Protein AF-A0AAV2ZX62-F1 (afdb_monomer)

InterPro domains:
  IPR019377 NADH-ubiquinone oxidoreductase, subunit 10 [PF10249] (42-168)
  IPR039993 NADH dehydrogenase [ubiquinone] 1 beta subcomplex subunit 10 [PTHR13094] (7-174)

Sequence (175 aa):
MPGEVDRDVYPEPPRQTPVHQYLSSLPDPLIVINGVFNFVIDKPVTIFHDWMIRQREKNKIYYYHRIFQRVPDLSQCLEDDILCRFEAEMQWRRDVQVDREIVKIMRERYMACITREGANAQQNCLGIKEEYAQACRGYKSRYDDLGANGNARRCLMKQKARMIEERKAAAAAEA

Mean predicted aligned error: 5.89 Å

Solvent-accessible surface area (backbone atoms only — not comparable to full-atom values): 10637 Å² total; per-residue (Å²): 123,87,66,84,73,59,49,90,82,54,75,71,80,83,88,82,75,81,81,89,75,81,90,57,95,68,82,61,65,66,62,55,51,52,50,49,46,44,65,71,48,51,47,58,50,50,55,52,50,52,52,52,48,58,58,45,63,75,64,74,79,88,84,80,86,86,84,80,82,90,68,67,51,67,89,76,43,59,91,84,42,60,66,54,44,50,54,20,36,54,48,44,57,50,51,53,53,51,51,51,51,51,46,48,51,38,48,51,54,39,53,51,40,40,67,72,46,53,92,54,22,80,69,76,36,43,66,51,46,51,54,34,50,48,46,48,50,56,49,42,73,61,60,56,92,50,60,96,82,56,46,54,67,56,43,52,52,52,50,53,52,51,54,52,51,52,51,51,52,50,55,64,71,75,104

Organism: Pyxicephalus adspersus (NCBI:txid30357)

Structure (mmCIF, N/CA/C/O backbone):
data_AF-A0AAV2ZX62-F1
#
_entry.id   AF-A0AAV2ZX62-F1
#
loop_
_atom_site.group_PDB
_atom_site.id
_atom_site.type_symbol
_atom_site.label_atom_id
_atom_site.label_alt_id
_atom_site.label_comp_id
_atom_site.label_asym_id
_atom_site.label_entity_id
_atom_site.label_seq_id
_atom_site.pdbx_PDB_ins_code
_atom_site.Cartn_x
_atom_site.Cartn_y
_atom_site.Cartn_z
_atom_site.occupancy
_atom_site.B_iso_or_equiv
_atom_site.auth_seq_id
_atom_site.auth_comp_id
_atom_site.auth_asym_id
_atom_site.auth_atom_id
_atom_site.pdbx_PDB_model_num
ATOM 1 N N . MET A 1 1 ? 3.969 8.724 -20.609 1.00 43.41 1 MET A N 1
ATOM 2 C CA . MET A 1 1 ? 4.619 7.540 -20.004 1.00 43.41 1 MET A CA 1
ATOM 3 C C . MET A 1 1 ? 4.540 7.714 -18.516 1.00 43.41 1 MET A C 1
ATOM 5 O O . MET A 1 1 ? 4.452 8.879 -18.128 1.00 43.41 1 MET A O 1
ATOM 9 N N . PRO A 1 2 ? 4.446 6.652 -17.696 1.00 54.03 2 PRO A N 1
ATOM 10 C CA . PRO A 1 2 ? 4.562 6.898 -16.270 1.00 54.03 2 PRO A CA 1
ATOM 11 C C . PRO A 1 2 ? 5.870 7.672 -16.089 1.00 54.03 2 PRO A C 1
ATOM 13 O O . PRO A 1 2 ? 6.866 7.355 -16.745 1.00 54.03 2 PRO A O 1
ATOM 16 N N . GLY A 1 3 ? 5.815 8.765 -15.328 1.00 67.62 3 GLY A N 1
ATOM 17 C CA . GLY A 1 3 ? 7.037 9.424 -14.891 1.00 67.62 3 GLY A CA 1
ATOM 18 C C . GLY A 1 3 ? 7.930 8.404 -14.189 1.00 67.62 3 GLY A C 1
ATOM 19 O O . GLY A 1 3 ? 7.506 7.271 -13.932 1.00 67.62 3 GLY A O 1
ATOM 20 N N . GLU A 1 4 ? 9.164 8.793 -13.890 1.00 79.06 4 GLU A N 1
ATOM 21 C CA . GLU A 1 4 ? 10.000 7.963 -13.029 1.00 79.06 4 GLU A CA 1
ATOM 22 C C . GLU A 1 4 ? 9.187 7.540 -11.801 1.00 79.06 4 GLU A C 1
ATOM 24 O O . GLU A 1 4 ? 8.516 8.362 -11.171 1.00 79.06 4 GLU A O 1
ATOM 29 N N . VAL A 1 5 ? 9.156 6.230 -11.547 1.00 82.38 5 VAL A N 1
ATOM 30 C CA . VAL A 1 5 ? 8.480 5.687 -10.372 1.00 82.38 5 VAL A CA 1
ATOM 31 C C . VAL A 1 5 ? 9.107 6.353 -9.156 1.00 82.38 5 VAL A C 1
ATOM 33 O O . VAL A 1 5 ? 10.332 6.438 -9.067 1.00 82.38 5 VAL A O 1
ATOM 36 N N . ASP A 1 6 ? 8.266 6.840 -8.247 1.00 88.75 6 ASP A N 1
ATOM 37 C CA . ASP A 1 6 ? 8.722 7.525 -7.046 1.00 88.75 6 ASP A CA 1
ATOM 38 C C . ASP A 1 6 ? 9.630 6.593 -6.228 1.00 88.75 6 ASP A C 1
ATOM 40 O O . ASP A 1 6 ? 9.179 5.567 -5.705 1.00 88.75 6 ASP A O 1
ATOM 44 N N . ARG A 1 7 ? 10.925 6.926 -6.171 1.00 86.00 7 ARG A N 1
ATOM 45 C CA . ARG A 1 7 ? 11.963 6.093 -5.548 1.00 86.00 7 ARG A CA 1
ATOM 46 C C . ARG A 1 7 ? 11.861 6.081 -4.028 1.00 86.00 7 ARG A C 1
ATOM 48 O O . ARG A 1 7 ? 12.315 5.117 -3.416 1.00 86.00 7 ARG A O 1
ATOM 55 N N . ASP A 1 8 ? 11.223 7.086 -3.432 1.00 88.56 8 ASP A N 1
ATOM 56 C CA . ASP A 1 8 ? 10.963 7.111 -1.991 1.00 88.56 8 ASP A CA 1
ATOM 57 C C . ASP A 1 8 ? 9.881 6.079 -1.632 1.00 88.56 8 ASP A C 1
ATOM 59 O O . ASP A 1 8 ? 9.924 5.415 -0.589 1.00 88.56 8 ASP A O 1
ATOM 63 N N . VAL A 1 9 ? 8.917 5.878 -2.540 1.00 91.12 9 VAL A N 1
ATOM 64 C CA . VAL A 1 9 ? 7.862 4.870 -2.386 1.00 91.12 9 VAL A CA 1
ATOM 65 C C . VAL A 1 9 ? 8.314 3.486 -2.863 1.00 91.12 9 VAL A C 1
ATOM 67 O O . VAL A 1 9 ? 7.917 2.482 -2.270 1.00 91.12 9 VAL A O 1
ATOM 70 N N . TYR A 1 10 ? 9.155 3.395 -3.886 1.00 91.75 10 TYR A N 1
ATOM 71 C CA . TYR A 1 10 ? 9.684 2.133 -4.403 1.00 91.75 10 TYR A CA 1
ATOM 72 C C . TYR A 1 10 ? 11.213 2.176 -4.440 1.00 91.75 10 TYR A C 1
ATOM 74 O O . TYR A 1 10 ? 11.801 2.431 -5.494 1.00 91.75 10 TYR A O 1
ATOM 82 N N . PRO A 1 11 ? 11.876 1.913 -3.301 1.00 88.62 11 PRO A N 1
ATOM 83 C CA . PRO A 1 11 ? 13.324 1.992 -3.234 1.00 88.62 11 PRO A CA 1
ATOM 84 C C . PRO A 1 11 ? 13.981 0.884 -4.062 1.00 88.62 11 PRO A C 1
ATOM 86 O O . PRO A 1 11 ? 13.629 -0.302 -3.988 1.00 88.62 11 PRO A O 1
ATOM 89 N N . GLU A 1 12 ? 14.988 1.271 -4.841 1.00 87.19 12 GLU A N 1
ATOM 90 C CA . GLU A 1 12 ? 15.880 0.347 -5.535 1.00 87.19 12 GLU A CA 1
ATOM 91 C C . GLU A 1 12 ? 17.331 0.645 -5.158 1.00 87.19 12 GLU A C 1
ATOM 93 O O . GLU A 1 12 ? 17.766 1.790 -5.312 1.00 87.19 12 GLU A O 1
ATOM 98 N N . PRO A 1 13 ? 18.102 -0.350 -4.674 1.00 87.06 13 PRO A N 1
ATOM 99 C CA . PRO A 1 13 ? 19.531 -0.157 -4.503 1.00 87.06 13 PRO A CA 1
ATOM 100 C C . PRO A 1 13 ? 20.188 0.055 -5.877 1.00 87.06 13 PRO A C 1
ATOM 102 O O . PRO A 1 13 ? 19.693 -0.453 -6.893 1.00 87.06 13 PRO A O 1
ATOM 105 N N . PRO A 1 14 ? 21.311 0.788 -5.941 1.00 88.88 14 PRO A N 1
ATOM 106 C CA . PRO A 1 14 ? 22.032 0.975 -7.190 1.00 88.88 14 PRO A CA 1
ATOM 107 C C . PRO A 1 14 ? 22.478 -0.381 -7.747 1.00 88.88 14 PRO A C 1
ATOM 109 O O . PRO A 1 14 ? 23.019 -1.221 -7.027 1.00 88.88 14 PRO A O 1
ATOM 112 N N . ARG A 1 15 ? 22.263 -0.597 -9.047 1.00 87.50 15 ARG A N 1
ATOM 113 C CA . ARG A 1 15 ? 22.662 -1.841 -9.713 1.00 87.50 15 ARG A CA 1
ATOM 114 C C . ARG A 1 15 ? 24.184 -1.914 -9.796 1.00 87.50 15 ARG A C 1
ATOM 116 O O . ARG A 1 15 ? 24.802 -1.118 -10.497 1.00 87.50 15 ARG A O 1
ATOM 123 N N . GLN A 1 16 ? 24.772 -2.896 -9.121 1.00 87.00 16 GLN A N 1
ATOM 124 C CA . GLN A 1 16 ? 26.186 -3.238 -9.248 1.00 87.00 16 GLN A CA 1
ATOM 125 C C . GLN A 1 16 ? 26.288 -4.520 -10.066 1.00 87.00 16 GLN A C 1
ATOM 127 O O . GLN A 1 16 ? 25.895 -5.591 -9.612 1.00 87.00 16 GLN A O 1
ATOM 132 N N . THR A 1 17 ? 26.766 -4.401 -11.301 1.00 89.06 17 THR A N 1
ATOM 133 C CA . THR A 1 17 ? 27.050 -5.564 -12.149 1.00 89.06 17 THR A CA 1
ATOM 134 C C . THR A 1 17 ? 28.561 -5.724 -12.249 1.00 89.06 17 THR A C 1
ATOM 136 O O . THR A 1 17 ? 29.256 -4.719 -12.429 1.00 89.06 17 THR A O 1
ATOM 139 N N . PRO A 1 18 ? 29.101 -6.942 -12.071 1.00 89.50 18 PRO A N 1
ATOM 140 C CA . PRO A 1 18 ? 30.528 -7.158 -12.224 1.00 89.50 18 PRO A CA 1
ATOM 141 C C . PRO A 1 18 ? 30.930 -6.898 -13.675 1.00 89.50 18 PRO A C 1
ATOM 143 O O . PRO A 1 18 ? 30.162 -7.145 -14.608 1.00 89.50 18 PRO A O 1
ATOM 146 N N . VAL A 1 19 ? 32.156 -6.416 -13.865 1.00 89.25 19 VAL A N 1
ATOM 147 C CA . VAL A 1 19 ? 32.722 -6.284 -15.207 1.00 89.25 19 VAL A CA 1
ATOM 148 C C . VAL A 1 19 ? 32.843 -7.675 -15.819 1.00 89.25 19 VAL A C 1
ATOM 150 O O . VAL A 1 19 ? 33.329 -8.605 -15.176 1.00 89.25 19 VAL A O 1
ATOM 153 N N . HIS A 1 20 ? 32.406 -7.809 -17.066 1.00 85.00 20 HIS A N 1
ATOM 154 C CA . HIS A 1 20 ? 32.526 -9.051 -17.811 1.00 85.00 20 HIS A CA 1
ATOM 155 C C . HIS A 1 20 ? 34.007 -9.404 -18.031 1.00 85.00 20 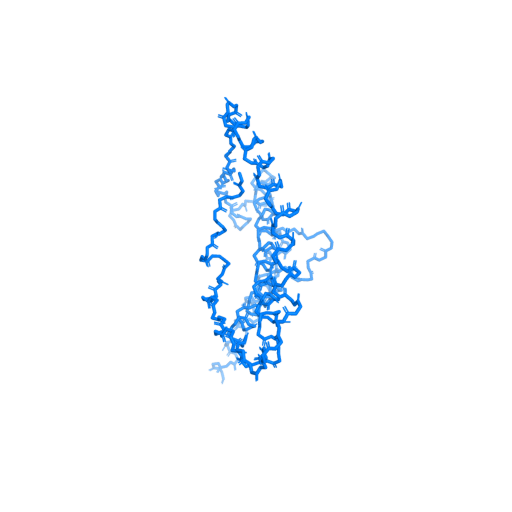HIS A C 1
ATOM 157 O O . HIS A 1 20 ? 34.740 -8.636 -18.656 1.00 85.00 20 HIS A O 1
ATOM 163 N N . GLN A 1 21 ? 34.451 -10.558 -17.528 1.00 86.69 21 GLN A N 1
ATOM 164 C CA . GLN A 1 21 ? 35.829 -11.035 -17.666 1.00 86.69 21 GLN A CA 1
ATOM 165 C C . GLN A 1 21 ? 35.904 -12.137 -18.728 1.00 86.69 21 GLN A C 1
ATOM 167 O O . GLN A 1 21 ? 35.248 -13.167 -18.602 1.00 86.69 21 GLN A O 1
ATOM 172 N N . TYR A 1 22 ? 36.728 -11.942 -19.760 1.00 84.50 22 TYR A N 1
ATOM 173 C CA . TYR A 1 22 ? 36.972 -12.956 -20.788 1.00 84.50 22 TYR A CA 1
ATOM 174 C C . TYR A 1 22 ? 38.006 -13.966 -20.280 1.00 84.50 22 TYR A C 1
ATOM 176 O O . TYR A 1 22 ? 39.209 -13.721 -20.342 1.00 84.50 22 TYR A O 1
ATOM 184 N N . LEU A 1 23 ? 37.536 -15.090 -19.737 1.00 85.81 23 LEU A N 1
ATOM 185 C CA . LEU A 1 23 ? 38.407 -16.180 -19.271 1.00 85.81 23 LEU A CA 1
ATOM 186 C C . LEU A 1 23 ? 38.893 -17.078 -20.418 1.00 85.81 23 LEU A C 1
ATOM 188 O O . LEU A 1 23 ? 39.892 -17.778 -20.277 1.00 85.81 23 LEU A O 1
ATOM 192 N N . SER A 1 24 ? 38.186 -17.064 -21.549 1.00 86.50 24 SER A N 1
ATOM 193 C CA . SER A 1 24 ? 38.522 -17.831 -22.746 1.00 86.50 24 SER A CA 1
ATOM 194 C C . SER A 1 24 ? 38.677 -16.909 -23.957 1.00 86.50 24 SER A C 1
ATOM 196 O O . SER A 1 24 ? 38.170 -15.789 -23.961 1.00 86.50 24 SER A O 1
ATOM 198 N N . SER A 1 25 ? 39.380 -17.379 -24.989 1.00 85.12 25 SER A N 1
ATOM 199 C CA . SER A 1 25 ? 39.537 -16.662 -26.262 1.00 85.12 25 SER A CA 1
ATOM 200 C C . SER A 1 25 ? 38.323 -16.785 -27.190 1.00 85.12 25 SER A C 1
ATOM 202 O O . SER A 1 25 ? 38.293 -16.141 -28.239 1.00 85.12 25 SER A O 1
ATOM 204 N N . LEU A 1 26 ? 37.336 -17.614 -26.834 1.00 85.81 26 LEU A N 1
ATOM 205 C CA . LEU A 1 26 ? 36.104 -17.770 -27.598 1.00 85.81 26 LEU A CA 1
ATOM 206 C C . LEU A 1 26 ? 35.096 -16.680 -27.199 1.00 85.81 26 LEU A C 1
ATOM 208 O O . LEU A 1 26 ? 34.988 -16.355 -26.017 1.00 85.81 26 LEU A O 1
ATOM 212 N N . PRO A 1 27 ? 34.346 -16.114 -28.160 1.00 84.06 27 PRO A N 1
ATOM 213 C CA . PRO A 1 27 ? 33.333 -15.113 -27.859 1.00 84.06 27 PRO A CA 1
ATOM 214 C C . PRO A 1 27 ? 32.125 -15.747 -27.157 1.00 84.06 27 PRO A C 1
ATOM 216 O O . PRO A 1 27 ? 31.589 -16.757 -27.618 1.00 84.06 27 PRO A O 1
ATOM 219 N N . ASP A 1 28 ? 31.652 -15.116 -26.081 1.00 87.00 28 ASP A N 1
ATOM 220 C CA . ASP A 1 28 ? 30.483 -15.601 -25.350 1.00 87.00 28 ASP A CA 1
ATOM 221 C C . ASP A 1 28 ? 29.193 -15.431 -26.170 1.00 87.00 28 ASP A C 1
ATOM 223 O O . ASP A 1 28 ? 28.865 -14.318 -26.606 1.00 87.00 28 ASP A O 1
ATOM 227 N N . PRO A 1 29 ? 28.396 -16.502 -26.351 1.00 89.56 29 PRO A N 1
ATOM 228 C CA . PRO A 1 29 ? 27.204 -16.458 -27.195 1.00 89.56 29 PRO A CA 1
ATOM 229 C C . PRO A 1 29 ? 26.139 -15.495 -26.657 1.00 89.56 29 PRO A C 1
ATOM 231 O O . PRO A 1 29 ? 25.394 -14.908 -27.437 1.00 89.56 29 PRO A O 1
ATOM 234 N N . LEU A 1 30 ? 26.087 -15.271 -25.339 1.00 89.88 30 LEU A N 1
ATOM 235 C CA . LEU A 1 30 ? 25.137 -14.346 -24.713 1.00 89.88 30 LEU A CA 1
ATOM 236 C C . LEU A 1 30 ? 25.339 -12.897 -25.174 1.00 89.88 30 LEU A C 1
ATOM 238 O O . LEU A 1 30 ? 24.361 -12.183 -25.380 1.00 89.88 30 LEU A O 1
ATOM 242 N N . ILE A 1 31 ? 26.586 -12.463 -25.382 1.00 88.38 31 ILE A N 1
ATOM 243 C CA . ILE A 1 31 ? 26.882 -11.103 -25.856 1.00 88.38 31 ILE A CA 1
ATOM 244 C C . ILE A 1 31 ? 26.375 -10.932 -27.289 1.00 88.38 31 ILE A C 1
ATOM 246 O O . ILE A 1 31 ? 25.743 -9.924 -27.609 1.00 88.38 31 ILE A O 1
ATOM 250 N N . VAL A 1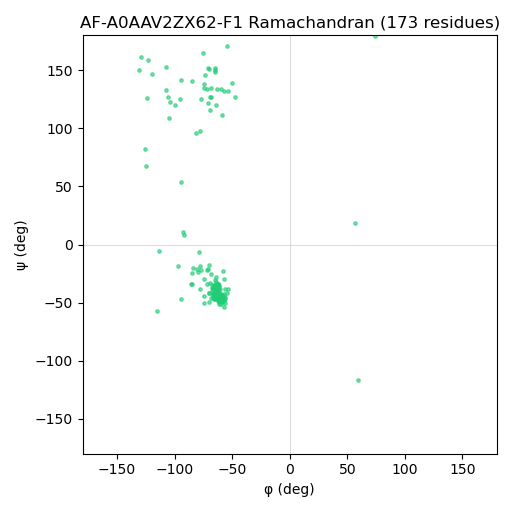 32 ? 26.599 -11.939 -28.137 1.00 90.81 32 VAL A N 1
ATOM 251 C CA . VAL A 1 32 ? 26.130 -11.939 -29.528 1.00 90.81 32 VAL A CA 1
ATOM 252 C C . VAL A 1 32 ? 24.602 -11.928 -29.582 1.00 90.81 32 VAL A C 1
ATOM 254 O O . VAL A 1 32 ? 24.027 -11.103 -30.289 1.00 90.81 32 VAL A O 1
ATOM 257 N N . ILE A 1 33 ? 23.937 -12.781 -28.795 1.00 94.62 33 ILE A N 1
ATOM 258 C CA . ILE A 1 33 ? 22.470 -12.841 -28.710 1.00 94.62 33 ILE A CA 1
ATOM 259 C C . ILE A 1 33 ? 21.897 -11.502 -28.235 1.00 94.62 33 ILE A C 1
ATOM 261 O O . ILE A 1 33 ? 20.967 -10.990 -28.855 1.00 94.62 33 ILE A O 1
ATOM 265 N N . ASN A 1 34 ? 22.475 -10.898 -27.192 1.00 93.19 34 ASN A N 1
ATOM 266 C CA . ASN A 1 34 ? 22.057 -9.581 -26.707 1.00 93.19 34 ASN A CA 1
ATOM 267 C C . ASN A 1 34 ? 22.253 -8.498 -27.774 1.00 93.19 34 ASN A C 1
ATOM 269 O O . ASN A 1 34 ? 21.3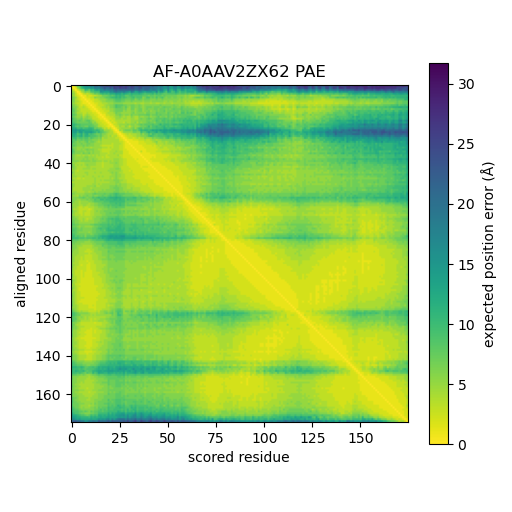83 -7.651 -27.962 1.00 93.19 34 ASN A O 1
ATOM 273 N N . GLY A 1 35 ? 23.360 -8.545 -28.520 1.00 93.06 35 GLY A N 1
ATOM 274 C CA . GLY A 1 35 ? 23.586 -7.669 -29.666 1.00 93.06 35 GLY A CA 1
ATOM 275 C C . GLY A 1 35 ? 22.472 -7.801 -30.704 1.00 93.06 35 GLY A C 1
ATOM 276 O O . GLY A 1 35 ? 21.827 -6.811 -31.043 1.00 93.06 35 GLY A O 1
ATOM 277 N N . VAL A 1 36 ? 22.192 -9.024 -31.162 1.00 95.81 36 VAL A N 1
ATOM 278 C CA . VAL A 1 36 ? 21.126 -9.301 -32.139 1.00 95.81 36 VAL A CA 1
ATOM 279 C C . VAL A 1 36 ? 19.768 -8.831 -31.620 1.00 95.81 36 VAL A C 1
ATOM 281 O O . VAL A 1 36 ? 19.057 -8.139 -32.344 1.00 95.81 36 VAL A O 1
ATOM 284 N N . PHE A 1 37 ? 19.430 -9.129 -30.364 1.00 96.38 37 PHE A N 1
ATOM 285 C CA . PHE A 1 37 ? 18.194 -8.669 -29.731 1.00 96.38 37 PHE A CA 1
ATOM 286 C C . PHE A 1 37 ? 18.066 -7.140 -29.772 1.00 96.38 37 PHE A C 1
ATOM 288 O O . PHE A 1 37 ? 17.038 -6.613 -30.202 1.00 96.38 37 PHE A O 1
ATOM 295 N N . ASN A 1 38 ? 19.133 -6.423 -29.411 1.00 96.19 38 ASN A N 1
ATOM 296 C CA . ASN A 1 38 ? 19.137 -4.964 -29.404 1.00 96.19 38 ASN A CA 1
ATOM 297 C C . ASN A 1 38 ? 18.895 -4.381 -30.805 1.00 96.19 38 ASN A C 1
ATOM 299 O O . ASN A 1 38 ? 18.125 -3.436 -30.965 1.00 96.19 38 ASN A O 1
ATOM 303 N N . PHE A 1 39 ? 19.528 -4.933 -31.844 1.00 96.25 39 PHE A N 1
ATOM 304 C CA . PHE A 1 39 ? 19.379 -4.410 -33.207 1.00 96.25 39 PHE A CA 1
ATOM 305 C C . PHE A 1 39 ? 18.071 -4.827 -33.885 1.00 96.25 39 PHE A C 1
ATOM 307 O O . PHE A 1 39 ? 17.486 -4.019 -34.604 1.00 96.25 39 PHE A O 1
ATOM 314 N N . VAL A 1 40 ? 17.623 -6.066 -33.675 1.00 96.50 40 VAL A N 1
ATOM 315 C CA . VAL A 1 40 ? 16.466 -6.643 -34.377 1.00 96.50 40 VAL A CA 1
ATOM 316 C C . VAL A 1 40 ? 15.147 -6.299 -33.692 1.00 96.50 40 VAL A C 1
ATOM 318 O O . VAL A 1 40 ? 14.145 -6.134 -34.381 1.00 96.50 40 VAL A O 1
ATOM 321 N N . ILE A 1 41 ? 15.125 -6.188 -32.361 1.00 96.44 41 ILE A N 1
ATOM 322 C CA . ILE A 1 41 ? 13.885 -6.019 -31.589 1.00 96.44 41 ILE A CA 1
ATOM 323 C C . ILE A 1 41 ? 13.852 -4.657 -30.892 1.00 96.44 41 ILE A C 1
ATOM 325 O O . ILE A 1 41 ? 12.937 -3.875 -31.141 1.00 96.44 41 ILE A O 1
ATOM 329 N N . ASP A 1 42 ? 14.844 -4.335 -30.060 1.00 96.31 42 ASP A N 1
ATOM 330 C CA . ASP A 1 42 ? 14.779 -3.140 -29.201 1.00 96.31 42 ASP A CA 1
ATOM 331 C C . ASP A 1 42 ? 14.798 -1.823 -30.004 1.00 96.31 42 ASP A C 1
ATOM 333 O O . ASP A 1 42 ? 13.955 -0.940 -29.825 1.00 96.31 42 ASP A O 1
ATOM 337 N N . LYS A 1 43 ? 15.694 -1.701 -30.991 1.00 96.56 43 LYS A N 1
ATOM 338 C CA . LYS A 1 43 ? 15.772 -0.515 -31.865 1.00 96.56 43 LYS A CA 1
ATOM 339 C C . LYS A 1 43 ? 14.496 -0.209 -32.664 1.00 96.56 43 LYS A C 1
ATOM 341 O O . LYS A 1 43 ? 14.047 0.936 -32.638 1.00 96.56 43 LYS A O 1
ATOM 346 N N . PRO A 1 44 ? 13.883 -1.152 -33.399 1.00 97.69 44 PRO A N 1
ATOM 347 C CA . PRO A 1 44 ? 12.641 -0.840 -34.103 1.00 97.69 44 PRO A CA 1
ATOM 348 C C . PRO A 1 44 ? 11.485 -0.532 -33.140 1.00 97.69 44 PRO A C 1
ATOM 350 O O . PRO A 1 44 ? 10.678 0.353 -33.432 1.00 97.69 44 PRO A O 1
ATOM 353 N N . VAL A 1 45 ? 11.424 -1.193 -31.977 1.00 96.94 45 VAL A N 1
ATOM 354 C CA . VAL A 1 45 ? 10.409 -0.910 -30.948 1.00 96.94 45 VAL A CA 1
ATOM 355 C C . VAL A 1 45 ? 10.571 0.499 -30.381 1.00 96.94 45 VAL A C 1
ATOM 357 O O . VAL A 1 45 ? 9.581 1.222 -30.274 1.00 96.94 45 VAL A O 1
ATOM 360 N N . THR A 1 46 ? 11.798 0.926 -30.080 1.00 95.88 46 THR A N 1
ATOM 361 C CA . THR A 1 46 ? 12.083 2.284 -29.589 1.00 95.88 46 THR A CA 1
ATOM 362 C C . THR A 1 46 ? 11.748 3.355 -30.630 1.00 95.88 46 THR A C 1
ATOM 364 O O . THR A 1 46 ? 11.093 4.338 -30.294 1.00 95.88 46 THR A O 1
ATOM 367 N N . ILE A 1 47 ? 12.052 3.138 -31.916 1.00 96.94 47 ILE A N 1
ATOM 368 C CA . ILE A 1 47 ? 11.648 4.058 -33.000 1.00 96.94 47 ILE A CA 1
ATOM 369 C C . ILE A 1 47 ? 10.120 4.201 -33.074 1.00 96.94 47 ILE A C 1
ATOM 371 O O . ILE A 1 47 ? 9.596 5.312 -33.203 1.00 96.94 47 ILE A O 1
ATOM 375 N N . PHE A 1 48 ? 9.389 3.086 -32.996 1.00 96.88 48 PHE A N 1
ATOM 376 C CA . PHE A 1 48 ? 7.927 3.105 -33.023 1.00 96.88 48 PHE A CA 1
ATOM 377 C C . PHE A 1 48 ? 7.337 3.780 -31.777 1.00 96.88 48 PHE A C 1
ATOM 379 O O . PHE A 1 48 ? 6.421 4.598 -31.878 1.00 96.88 48 PHE A O 1
ATOM 386 N N . HIS A 1 49 ? 7.894 3.482 -30.605 1.00 94.56 49 HIS A N 1
ATOM 387 C CA . HIS A 1 49 ? 7.559 4.121 -29.339 1.00 94.56 49 HIS A CA 1
ATOM 388 C C . HIS A 1 49 ? 7.746 5.643 -29.399 1.00 94.56 49 HIS A C 1
ATOM 390 O O . HIS A 1 49 ? 6.828 6.384 -29.041 1.00 94.56 49 HIS A O 1
ATOM 396 N N . ASP A 1 50 ? 8.868 6.116 -29.940 1.00 95.38 50 ASP A N 1
ATOM 397 C CA . ASP A 1 50 ? 9.149 7.541 -30.122 1.00 95.38 50 ASP A CA 1
ATOM 398 C C . ASP A 1 50 ? 8.177 8.196 -31.100 1.00 95.38 50 ASP A C 1
ATOM 400 O O . ASP A 1 50 ? 7.689 9.302 -30.856 1.00 95.38 50 ASP A O 1
ATOM 404 N N . TRP A 1 51 ? 7.837 7.512 -32.193 1.00 96.19 51 TRP A N 1
ATOM 405 C CA . TRP A 1 51 ? 6.808 7.987 -33.111 1.00 96.19 51 TRP A CA 1
ATOM 406 C C . TRP A 1 51 ? 5.445 8.124 -32.413 1.00 96.19 51 TRP A C 1
ATOM 408 O O . TRP A 1 51 ? 4.783 9.154 -32.574 1.00 96.19 51 TRP A O 1
ATOM 418 N N . MET A 1 52 ? 5.046 7.151 -31.586 1.00 95.19 52 MET A N 1
ATOM 419 C CA . MET A 1 52 ? 3.803 7.216 -30.807 1.00 95.19 52 MET A CA 1
ATOM 420 C C . MET A 1 52 ? 3.816 8.355 -29.783 1.00 95.19 52 MET A C 1
ATOM 422 O O . MET A 1 52 ? 2.817 9.071 -29.667 1.00 95.19 52 MET A O 1
ATOM 426 N N . ILE A 1 53 ? 4.928 8.562 -29.063 1.00 92.81 53 ILE A N 1
ATOM 427 C CA . ILE A 1 53 ? 5.082 9.708 -28.152 1.00 92.81 53 ILE A CA 1
ATOM 428 C C . ILE A 1 53 ? 4.868 11.002 -28.921 1.00 92.81 53 ILE A C 1
ATOM 430 O O . ILE A 1 53 ? 4.034 11.799 -28.507 1.00 92.81 53 ILE A O 1
ATOM 434 N N . ARG A 1 54 ? 5.543 11.189 -30.064 1.00 94.31 54 ARG A N 1
ATOM 435 C CA . ARG A 1 54 ? 5.408 12.408 -30.878 1.00 94.31 54 ARG A CA 1
ATOM 436 C C . ARG A 1 54 ? 3.959 12.672 -31.281 1.00 94.31 54 ARG A C 1
ATOM 438 O O . ARG A 1 54 ? 3.539 13.824 -31.285 1.00 94.31 54 ARG A O 1
ATOM 445 N N . GLN A 1 55 ? 3.175 11.640 -31.610 1.00 94.75 55 GLN A N 1
ATOM 446 C CA . GLN A 1 55 ? 1.746 11.831 -31.895 1.00 94.75 55 GLN A CA 1
ATOM 447 C C . GLN A 1 55 ? 0.948 12.187 -30.635 1.00 94.75 55 GLN A C 1
ATOM 449 O O . GLN A 1 55 ? 0.104 13.079 -30.679 1.00 94.75 55 GLN A O 1
ATOM 454 N N . ARG A 1 56 ? 1.227 11.539 -29.498 1.00 91.81 56 ARG A N 1
ATOM 455 C CA . ARG A 1 56 ? 0.568 11.838 -28.216 1.00 91.81 56 ARG A CA 1
ATOM 456 C C . ARG A 1 56 ? 0.897 13.242 -27.708 1.00 91.81 56 ARG A C 1
ATOM 458 O O . ARG A 1 56 ? 0.042 13.893 -27.121 1.00 91.81 56 ARG A O 1
ATOM 465 N N . GLU A 1 57 ? 2.113 13.723 -27.937 1.00 92.75 57 GLU A N 1
ATOM 466 C CA . GLU A 1 57 ? 2.547 15.058 -27.529 1.00 92.75 57 GLU A CA 1
ATOM 467 C C . GLU A 1 57 ? 1.864 16.184 -28.299 1.00 92.75 57 GLU A C 1
ATOM 469 O O . GLU A 1 57 ? 1.720 17.272 -27.745 1.00 92.75 57 GLU A O 1
ATOM 474 N N . LYS A 1 58 ? 1.392 15.926 -29.526 1.00 94.19 58 LYS A N 1
ATOM 475 C CA . LYS A 1 58 ? 0.556 16.884 -30.265 1.00 94.19 58 LYS A CA 1
ATOM 476 C C . LYS A 1 58 ? -0.775 17.139 -29.553 1.00 94.19 58 LYS A C 1
ATOM 478 O O . LYS A 1 58 ? -1.260 18.262 -29.574 1.00 94.19 58 LYS A O 1
ATOM 483 N N . ASN A 1 59 ? -1.320 16.118 -28.883 1.00 91.25 59 ASN A N 1
ATOM 484 C CA . ASN A 1 59 ? -2.618 16.155 -28.206 1.00 91.25 59 ASN A CA 1
ATOM 485 C C . ASN A 1 59 ? -2.474 15.749 -26.726 1.00 91.25 59 ASN A C 1
ATOM 487 O O . ASN A 1 59 ? -2.941 14.686 -26.307 1.00 91.25 59 ASN A O 1
ATOM 491 N N . LYS A 1 60 ? -1.802 16.581 -25.918 1.00 90.88 60 LYS A N 1
ATOM 492 C CA . LYS A 1 60 ? -1.622 16.317 -24.478 1.00 90.88 60 LYS A CA 1
ATOM 493 C C . LYS A 1 60 ? -2.942 16.499 -23.720 1.00 90.88 60 LYS A C 1
ATOM 495 O O . LYS A 1 60 ? -3.516 17.582 -23.716 1.00 90.88 60 LYS A O 1
ATOM 500 N N . ILE A 1 61 ? -3.384 15.439 -23.042 1.00 90.81 61 ILE A N 1
ATOM 501 C CA . ILE A 1 61 ? -4.547 15.443 -22.144 1.00 90.81 61 ILE A CA 1
ATOM 502 C C . ILE A 1 61 ? -4.038 15.403 -20.705 1.00 90.81 61 ILE A C 1
ATOM 504 O O . ILE A 1 61 ? -3.258 14.515 -20.348 1.00 90.81 61 ILE A O 1
ATOM 508 N N . TYR A 1 62 ? -4.492 16.349 -19.887 1.00 92.38 62 TYR A N 1
ATOM 509 C CA . TYR A 1 62 ? -4.173 16.410 -18.464 1.00 92.38 62 TYR A CA 1
ATOM 510 C C . TYR A 1 62 ? -5.261 15.722 -17.640 1.00 92.38 62 TYR A C 1
ATOM 512 O O . TYR A 1 62 ? -6.449 15.838 -17.937 1.00 92.38 62 TYR A O 1
ATOM 520 N N . TYR A 1 63 ? -4.847 15.014 -16.595 1.00 93.06 63 TYR A N 1
ATOM 521 C CA . TYR A 1 63 ? -5.730 14.431 -15.592 1.00 93.06 63 TYR A CA 1
ATOM 522 C C . TYR A 1 63 ? -5.214 14.801 -14.203 1.00 93.06 63 TYR A C 1
ATOM 524 O O . TYR A 1 63 ? -4.011 14.977 -14.008 1.00 93.06 63 TYR A O 1
ATOM 532 N N . TYR A 1 64 ? -6.126 14.915 -13.241 1.00 95.62 64 TYR A N 1
ATOM 533 C CA . TYR A 1 64 ? -5.805 15.314 -11.874 1.00 95.62 64 TYR A CA 1
ATOM 534 C C . TYR A 1 64 ? -6.184 14.216 -10.893 1.00 95.62 64 TYR A C 1
ATOM 536 O O . TYR A 1 64 ? -7.177 13.508 -11.075 1.00 95.62 64 TYR A O 1
ATOM 544 N N . HIS A 1 65 ? -5.396 14.095 -9.829 1.00 96.06 65 HIS A N 1
ATOM 545 C CA . HIS A 1 65 ? -5.757 13.249 -8.707 1.00 96.06 65 HIS A CA 1
ATOM 546 C C . HIS A 1 65 ? -6.858 13.926 -7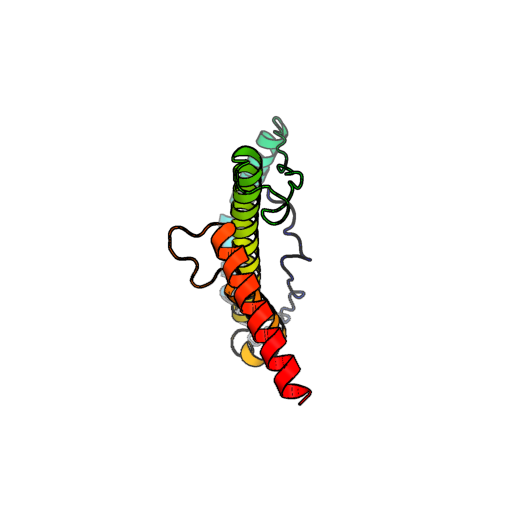.884 1.00 96.06 65 HIS A C 1
ATOM 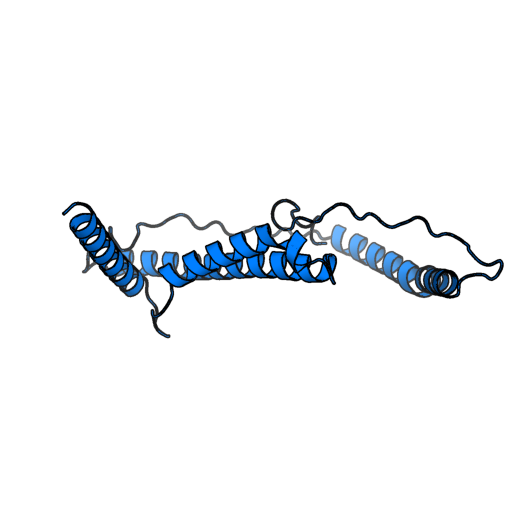548 O O . HIS A 1 65 ? -6.790 15.123 -7.600 1.00 96.06 65 HIS A O 1
ATOM 554 N N . ARG A 1 66 ? -7.888 13.168 -7.502 1.00 96.62 66 ARG A N 1
ATOM 555 C CA . ARG A 1 66 ? -8.997 13.700 -6.709 1.00 96.62 66 ARG A CA 1
ATOM 556 C C . ARG A 1 66 ? -8.576 13.838 -5.249 1.00 96.62 66 ARG A C 1
ATOM 558 O O . ARG A 1 66 ? -8.201 12.854 -4.625 1.00 96.62 66 ARG A O 1
ATOM 565 N N . ILE A 1 67 ? -8.721 15.038 -4.697 1.00 97.25 67 ILE A N 1
ATOM 566 C CA . ILE A 1 67 ? -8.457 15.319 -3.283 1.00 97.25 67 ILE A CA 1
ATOM 567 C C . ILE A 1 67 ? -9.792 15.334 -2.539 1.00 97.25 67 ILE A C 1
ATOM 569 O O . ILE A 1 67 ? -10.687 16.115 -2.865 1.00 97.25 67 ILE A O 1
ATOM 573 N N . PHE A 1 68 ? -9.938 14.451 -1.553 1.00 96.94 68 PHE A N 1
ATOM 574 C CA . PHE A 1 68 ? -11.098 14.427 -0.667 1.00 96.94 68 PHE A CA 1
ATOM 575 C C . PHE A 1 68 ? -10.779 15.201 0.608 1.00 96.94 68 PHE A C 1
ATOM 577 O O . PHE A 1 68 ? -9.801 14.896 1.288 1.00 96.94 68 PHE A O 1
ATOM 584 N N . GLN A 1 69 ? -11.614 16.186 0.935 1.00 96.00 69 GLN A N 1
ATOM 585 C CA . GLN A 1 69 ? -11.535 16.871 2.222 1.00 96.00 69 GLN A CA 1
ATOM 586 C C . GLN A 1 69 ? -11.990 15.931 3.343 1.00 96.00 69 GLN A C 1
ATOM 588 O O . GLN A 1 69 ? -12.804 15.029 3.114 1.00 96.00 69 GLN A O 1
ATOM 593 N N . ARG A 1 70 ? -11.443 16.131 4.544 1.00 96.06 70 ARG A N 1
ATOM 594 C CA . ARG A 1 70 ? -11.844 15.367 5.727 1.00 96.06 70 ARG A CA 1
ATOM 595 C C . ARG A 1 70 ? -13.213 15.839 6.216 1.00 96.06 70 ARG A C 1
ATOM 597 O O . ARG A 1 70 ? -13.497 17.031 6.247 1.00 96.06 70 ARG A O 1
ATOM 604 N N . VAL A 1 71 ? -14.030 14.869 6.585 1.00 95.75 71 VAL A N 1
ATOM 605 C CA . VAL A 1 71 ? -15.357 14.974 7.192 1.00 95.75 71 VAL A CA 1
ATOM 606 C C . VAL A 1 71 ? -15.220 14.567 8.668 1.00 95.75 71 VAL A C 1
ATOM 608 O O . VAL A 1 71 ? -14.302 13.799 8.986 1.00 95.75 71 VAL A O 1
ATOM 611 N N . PRO A 1 72 ? -16.081 15.064 9.578 1.00 95.81 72 PRO A N 1
ATOM 612 C CA . PRO A 1 72 ? -16.159 14.553 10.945 1.00 95.81 72 PRO A CA 1
ATOM 613 C C . PRO A 1 72 ? -16.287 13.025 10.993 1.00 95.81 72 PRO A C 1
ATOM 615 O O . PRO A 1 72 ? -17.014 12.405 10.215 1.00 95.81 72 PRO A O 1
ATOM 618 N N . ASP A 1 73 ? -15.574 12.416 11.937 1.00 93.38 73 ASP A N 1
ATOM 619 C CA . ASP A 1 73 ? -15.628 10.976 12.159 1.00 93.38 73 ASP A CA 1
ATOM 620 C C . ASP A 1 73 ? -16.927 10.567 12.865 1.00 93.38 73 ASP A C 1
ATOM 622 O O . ASP A 1 73 ? -17.606 11.361 13.520 1.00 93.38 73 ASP A O 1
ATOM 626 N N . LEU A 1 74 ? -17.229 9.266 12.828 1.00 94.44 74 LEU A N 1
ATOM 627 C CA . LEU A 1 74 ? -18.444 8.706 13.425 1.00 94.44 74 LEU A CA 1
ATOM 628 C C . LEU A 1 74 ? -18.579 8.978 14.938 1.00 94.44 74 LEU A C 1
ATOM 630 O O . LEU A 1 74 ? -19.681 8.928 15.469 1.00 94.44 74 LEU A O 1
ATOM 634 N N . SER A 1 75 ? -17.478 9.24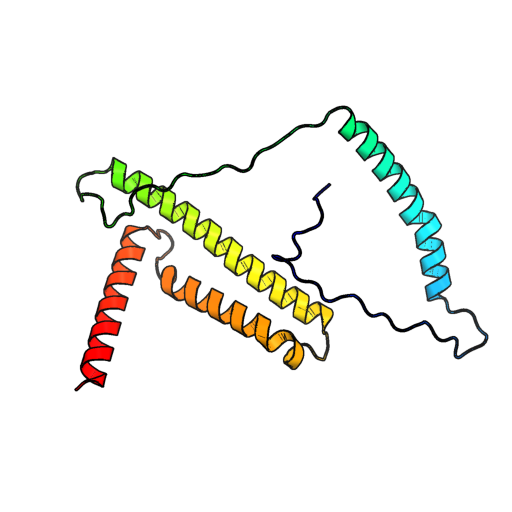3 15.644 1.00 93.06 75 SER A N 1
ATOM 635 C CA . SER A 1 75 ? -17.483 9.564 17.078 1.00 93.06 75 SER A CA 1
ATOM 636 C C . SER A 1 75 ? -18.063 10.942 17.406 1.00 93.06 75 SER A C 1
ATOM 638 O O . SER A 1 75 ? -18.452 11.162 18.549 1.00 93.06 75 SER A O 1
ATOM 640 N N . GLN A 1 76 ? -18.096 11.856 16.434 1.00 94.06 76 GLN A N 1
ATOM 641 C CA . GLN A 1 76 ? -18.577 13.230 16.602 1.00 94.06 76 GLN A CA 1
ATOM 642 C C . GLN A 1 76 ? -20.032 13.396 16.148 1.00 94.06 76 GLN A C 1
ATOM 644 O O . GLN A 1 76 ? -20.687 14.364 16.526 1.00 94.06 76 GLN A O 1
ATOM 649 N N . CYS A 1 77 ? -20.542 12.459 15.347 1.00 95.00 77 CYS A N 1
ATOM 650 C CA . CYS A 1 77 ? -21.918 12.479 14.868 1.00 95.00 77 CYS A CA 1
ATOM 651 C C . CYS A 1 77 ? -22.919 12.110 15.973 1.00 95.00 77 CYS A C 1
ATOM 653 O O . CYS A 1 77 ? -22.670 11.226 16.795 1.00 95.00 77 CYS A O 1
ATOM 655 N N . LEU A 1 78 ? -24.100 12.731 15.922 1.00 95.00 78 LEU A N 1
ATOM 656 C CA . LEU A 1 78 ? -25.267 12.308 16.697 1.00 95.00 78 LEU A CA 1
ATOM 657 C C . LEU A 1 78 ? -25.818 10.984 16.142 1.00 95.00 78 LEU A C 1
ATOM 659 O O . LEU A 1 78 ? -25.688 10.691 14.952 1.00 95.00 78 LEU A O 1
ATOM 663 N N . GLU A 1 79 ? -26.456 10.176 16.990 1.00 91.19 79 GLU A N 1
ATOM 664 C CA . GLU A 1 79 ? -26.973 8.861 16.577 1.00 91.19 79 GLU A CA 1
ATOM 665 C C . GLU A 1 79 ? -28.102 8.981 15.536 1.00 91.19 79 GLU A C 1
ATOM 667 O O . GLU A 1 79 ? -28.133 8.230 14.551 1.00 91.19 79 GLU A O 1
ATOM 672 N N . ASP A 1 80 ? -28.967 9.981 15.707 1.00 94.62 80 ASP A N 1
ATOM 673 C CA . ASP A 1 80 ? -30.119 10.235 14.836 1.00 94.62 80 ASP A CA 1
ATOM 674 C C . ASP A 1 80 ? -29.743 10.923 13.515 1.00 94.62 80 ASP A C 1
ATOM 676 O O . ASP A 1 80 ? -30.493 10.844 12.541 1.00 94.62 80 ASP A O 1
ATOM 680 N N . ASP A 1 81 ? -28.566 11.549 13.431 1.00 96.81 81 ASP A N 1
ATOM 681 C CA . ASP A 1 81 ? -28.123 12.246 12.223 1.00 96.81 81 ASP A CA 1
ATOM 682 C C . ASP A 1 81 ? -27.607 11.254 11.169 1.00 96.81 81 ASP A C 1
ATOM 684 O O . ASP A 1 81 ? -26.466 10.782 11.188 1.00 96.81 81 ASP A O 1
ATOM 688 N N . ILE A 1 82 ? -28.482 10.917 10.221 1.00 95.19 82 ILE A N 1
ATOM 689 C CA . ILE A 1 82 ? -28.185 9.977 9.136 1.00 95.19 82 ILE A CA 1
ATOM 690 C C . ILE A 1 82 ? -27.167 10.566 8.149 1.00 95.19 82 ILE A C 1
ATOM 692 O O . ILE A 1 82 ? -26.359 9.813 7.603 1.00 95.19 82 ILE A O 1
ATOM 696 N N . LEU A 1 83 ? -27.180 11.885 7.924 1.00 96.50 83 LEU A N 1
ATOM 697 C CA . LEU A 1 83 ? -26.307 12.535 6.944 1.00 96.50 83 LEU A CA 1
ATOM 698 C C . LEU A 1 83 ? -24.858 12.519 7.430 1.00 96.50 83 LEU A C 1
ATOM 700 O O . LEU A 1 83 ? -23.988 12.022 6.713 1.00 96.50 83 LEU A O 1
ATOM 704 N N . CYS A 1 84 ? -24.618 12.930 8.679 1.00 96.12 84 CYS A N 1
ATOM 705 C CA . CYS A 1 84 ? -23.284 12.871 9.281 1.00 96.12 84 CYS A CA 1
ATOM 706 C C . CYS A 1 84 ? -22.737 11.434 9.279 1.00 96.12 84 CYS A C 1
ATOM 708 O O . CYS A 1 84 ? -21.607 11.180 8.853 1.00 96.12 84 CYS A O 1
ATOM 710 N N . ARG A 1 85 ? -23.568 10.451 9.665 1.00 95.88 85 ARG A N 1
ATOM 711 C CA . ARG A 1 85 ? -23.169 9.034 9.656 1.00 95.88 85 ARG A CA 1
ATOM 712 C C . ARG A 1 85 ? -22.831 8.523 8.258 1.00 95.88 85 ARG A C 1
ATOM 714 O O . ARG A 1 85 ? -21.891 7.742 8.116 1.00 95.88 85 ARG A O 1
ATOM 721 N N . PHE A 1 86 ? -23.582 8.936 7.241 1.00 96.44 86 PHE A N 1
ATOM 722 C CA . PHE A 1 86 ? -23.334 8.537 5.860 1.00 96.44 86 PHE A CA 1
ATOM 723 C C . PHE A 1 86 ? -21.990 9.067 5.351 1.00 96.44 86 PHE A C 1
ATOM 725 O O . PHE A 1 86 ? -21.202 8.304 4.788 1.00 96.44 86 PHE A O 1
ATOM 732 N N . GLU A 1 87 ? -21.693 10.348 5.577 1.00 96.56 87 GLU A N 1
ATOM 733 C CA . GLU A 1 87 ? -20.433 10.945 5.132 1.00 96.56 87 GLU A CA 1
ATOM 734 C C . GLU A 1 87 ? -19.225 10.340 5.865 1.00 96.56 87 GLU A C 1
ATOM 736 O O . GLU A 1 87 ? -18.234 9.977 5.219 1.00 96.56 87 GLU A O 1
ATOM 741 N N . ALA A 1 88 ? -19.340 10.134 7.182 1.00 97.31 88 ALA A N 1
ATOM 742 C CA . ALA A 1 88 ? -18.323 9.468 7.994 1.00 97.31 88 ALA A CA 1
ATOM 743 C C . ALA A 1 88 ? -18.074 8.022 7.529 1.00 97.31 88 ALA A C 1
ATOM 745 O O . ALA A 1 88 ? -16.929 7.572 7.428 1.00 97.31 88 ALA A O 1
ATOM 746 N N . GLU A 1 89 ? -19.132 7.280 7.189 1.00 96.06 89 GLU A N 1
ATOM 747 C CA . GLU A 1 89 ? -18.987 5.920 6.670 1.00 96.06 89 GLU A CA 1
ATOM 748 C C . GLU A 1 89 ? -18.332 5.901 5.281 1.00 96.06 89 GLU A C 1
ATOM 750 O O . GLU A 1 89 ? -17.496 5.037 5.003 1.00 96.06 89 GLU A O 1
ATOM 755 N N . MET A 1 90 ? -18.639 6.872 4.420 1.00 96.69 90 MET A N 1
ATOM 756 C CA . MET A 1 90 ? -17.981 7.018 3.120 1.00 96.69 90 MET A CA 1
ATOM 757 C C . MET A 1 90 ? -16.500 7.384 3.249 1.00 96.69 90 MET A C 1
ATOM 759 O O . MET A 1 90 ? -15.684 6.887 2.469 1.00 96.69 90 MET A O 1
ATOM 763 N N . GLN A 1 91 ? -16.132 8.214 4.228 1.00 97.31 91 GLN A N 1
ATOM 764 C CA . GLN A 1 91 ? -14.731 8.482 4.553 1.00 97.31 91 GLN A CA 1
ATOM 765 C C . GLN A 1 91 ? -14.015 7.205 4.988 1.00 97.31 91 GLN A C 1
ATOM 767 O O . GLN A 1 91 ? -13.015 6.838 4.374 1.00 97.31 91 GLN A O 1
ATOM 772 N N . TRP A 1 92 ? -14.587 6.470 5.942 1.00 96.56 92 TRP A N 1
ATOM 773 C CA . TRP A 1 92 ? -14.023 5.208 6.414 1.00 96.56 92 TRP A CA 1
ATOM 774 C C . TRP A 1 92 ? -13.840 4.184 5.283 1.00 96.56 92 TRP A C 1
ATOM 776 O O . TRP A 1 92 ? -12.787 3.561 5.179 1.00 96.56 92 TRP A O 1
ATOM 786 N N . ARG A 1 93 ? -14.816 4.043 4.373 1.00 95.94 93 ARG A N 1
ATOM 787 C CA . ARG A 1 93 ? -14.701 3.140 3.210 1.00 95.94 93 ARG A CA 1
ATOM 788 C C . ARG A 1 93 ? -13.538 3.510 2.290 1.00 95.94 93 ARG A C 1
ATOM 790 O O . ARG A 1 93 ? -12.884 2.612 1.761 1.00 95.94 93 ARG A O 1
ATOM 797 N N . ARG A 1 94 ? -13.285 4.807 2.087 1.00 97.06 94 ARG A N 1
ATOM 798 C CA . ARG A 1 94 ? -12.126 5.279 1.316 1.00 97.06 94 ARG A CA 1
ATOM 799 C C . ARG A 1 94 ? -10.825 4.982 2.051 1.00 97.06 94 ARG A C 1
ATOM 801 O O . ARG A 1 94 ? -9.913 4.436 1.440 1.00 97.06 94 ARG A O 1
ATOM 808 N N . ASP A 1 95 ? -10.759 5.268 3.348 1.00 97.00 95 ASP A N 1
ATOM 809 C CA . ASP A 1 95 ? -9.557 5.023 4.151 1.00 97.00 95 ASP A CA 1
ATOM 810 C C . ASP A 1 95 ? -9.200 3.525 4.200 1.00 97.00 95 ASP A C 1
ATOM 812 O O . ASP A 1 95 ? -8.036 3.171 4.034 1.00 97.00 95 ASP A O 1
ATOM 816 N N . VAL A 1 96 ? -10.192 2.629 4.284 1.00 95.75 96 VAL A N 1
ATOM 817 C CA . VAL A 1 96 ? -9.989 1.170 4.176 1.00 95.75 96 VAL A CA 1
ATOM 818 C C . VAL A 1 96 ? -9.349 0.784 2.838 1.00 95.75 96 VAL A C 1
ATOM 820 O O . VAL A 1 96 ? -8.451 -0.057 2.799 1.00 95.75 96 VAL A O 1
ATOM 823 N N . GLN A 1 97 ? -9.805 1.377 1.729 1.00 96.38 97 GLN A N 1
ATOM 824 C CA . GLN A 1 97 ? -9.229 1.111 0.406 1.00 96.38 97 GLN A CA 1
ATOM 825 C C . GLN A 1 97 ? -7.787 1.615 0.318 1.00 96.38 97 GLN A C 1
ATOM 827 O O . GLN A 1 97 ? -6.922 0.892 -0.172 1.00 96.38 97 GLN A O 1
ATOM 832 N N . VAL A 1 98 ? -7.514 2.812 0.842 1.00 97.50 98 VAL A N 1
ATOM 833 C CA . VAL A 1 98 ? -6.158 3.376 0.896 1.00 97.50 98 VAL A CA 1
ATOM 834 C C . VAL A 1 98 ? -5.237 2.493 1.740 1.00 97.50 98 VAL A C 1
ATOM 836 O O . VAL A 1 98 ? -4.160 2.125 1.284 1.00 97.50 98 VAL A O 1
ATOM 839 N N . ASP A 1 99 ? -5.674 2.071 2.927 1.00 97.81 99 ASP A N 1
ATOM 840 C CA . ASP A 1 99 ? -4.909 1.179 3.803 1.00 97.81 99 ASP A CA 1
ATOM 841 C C . ASP A 1 99 ? -4.632 -0.189 3.159 1.00 97.81 99 ASP A C 1
ATOM 843 O O . ASP A 1 99 ? -3.562 -0.770 3.359 1.00 97.81 99 ASP A O 1
ATOM 847 N N . ARG A 1 100 ? -5.569 -0.705 2.354 1.00 96.31 100 ARG A N 1
ATOM 848 C CA . ARG A 1 100 ? -5.366 -1.940 1.588 1.00 96.31 100 ARG A CA 1
ATOM 849 C C . ARG A 1 100 ? -4.262 -1.775 0.545 1.00 96.31 100 ARG A C 1
ATOM 851 O O . ARG A 1 100 ? -3.418 -2.664 0.422 1.00 96.31 100 ARG A O 1
ATOM 858 N N . GLU A 1 101 ? -4.246 -0.653 -0.173 1.00 97.75 101 GLU A N 1
ATOM 859 C CA . GLU A 1 101 ? -3.174 -0.347 -1.125 1.00 97.75 101 GLU A CA 1
ATOM 860 C C . GLU A 1 101 ? -1.839 -0.089 -0.410 1.00 97.75 101 GLU A C 1
ATOM 862 O O . GLU A 1 101 ? -0.810 -0.554 -0.888 1.00 97.75 101 GLU A O 1
ATOM 867 N N . ILE A 1 102 ? -1.826 0.522 0.780 1.00 97.44 102 ILE A N 1
ATOM 868 C CA . ILE A 1 102 ? -0.600 0.670 1.588 1.00 97.44 102 ILE A CA 1
ATOM 869 C C . ILE A 1 102 ? 0.006 -0.701 1.914 1.00 97.44 102 ILE A C 1
ATOM 871 O O . ILE A 1 102 ? 1.189 -0.935 1.669 1.00 97.44 102 ILE A O 1
ATOM 875 N N . VAL A 1 103 ? -0.794 -1.648 2.418 1.00 97.62 103 VAL A N 1
ATOM 876 C CA . VAL A 1 103 ? -0.304 -3.008 2.716 1.00 97.62 103 VAL A CA 1
ATOM 877 C C . VAL A 1 103 ? 0.182 -3.716 1.450 1.00 97.62 103 VAL A C 1
ATOM 879 O O . VAL A 1 103 ? 1.165 -4.460 1.494 1.00 97.62 103 VAL A O 1
ATOM 882 N N . LYS A 1 104 ? -0.478 -3.479 0.313 1.00 97.62 104 LYS A N 1
ATOM 883 C CA . LYS A 1 104 ? -0.065 -4.016 -0.985 1.00 97.62 104 LYS A CA 1
ATOM 884 C C . LYS A 1 104 ? 1.286 -3.452 -1.432 1.00 97.62 104 LYS A C 1
ATOM 886 O O . LYS A 1 104 ? 2.146 -4.245 -1.797 1.00 97.62 104 LYS A O 1
ATOM 891 N N . ILE A 1 105 ? 1.514 -2.143 -1.312 1.00 97.12 105 ILE A N 1
ATOM 892 C CA . ILE A 1 105 ? 2.810 -1.507 -1.608 1.00 97.12 105 ILE A CA 1
ATOM 893 C C . ILE A 1 105 ? 3.910 -2.117 -0.733 1.00 97.12 105 ILE A C 1
ATOM 895 O O . ILE A 1 105 ? 4.953 -2.526 -1.237 1.00 97.12 105 ILE A O 1
ATOM 899 N N . MET A 1 106 ? 3.667 -2.265 0.573 1.00 97.19 106 MET A N 1
ATOM 900 C CA . MET A 1 106 ? 4.644 -2.881 1.481 1.00 97.19 106 MET A CA 1
ATOM 901 C C . MET A 1 106 ? 4.945 -4.340 1.106 1.00 97.19 106 MET A C 1
ATOM 903 O O . MET A 1 106 ? 6.092 -4.783 1.176 1.00 97.19 106 MET A O 1
ATOM 907 N N . ARG A 1 107 ? 3.934 -5.087 0.644 1.00 97.06 107 ARG A N 1
ATOM 908 C CA . ARG A 1 107 ? 4.120 -6.441 0.109 1.00 97.06 107 ARG A CA 1
ATOM 909 C C . ARG A 1 107 ? 4.960 -6.433 -1.169 1.00 97.06 107 ARG A C 1
ATOM 911 O O . ARG A 1 107 ? 5.839 -7.277 -1.306 1.00 97.06 107 ARG A O 1
ATOM 918 N N . GLU A 1 108 ? 4.690 -5.521 -2.097 1.00 96.12 108 GLU A N 1
ATOM 919 C CA . GLU A 1 108 ? 5.441 -5.384 -3.350 1.00 96.12 108 GLU A CA 1
ATOM 920 C C . GLU A 1 108 ? 6.912 -5.056 -3.079 1.00 96.12 108 GLU A C 1
ATOM 922 O O . GLU A 1 108 ? 7.784 -5.710 -3.649 1.00 96.12 108 GLU A O 1
ATOM 927 N N . ARG A 1 109 ? 7.203 -4.156 -2.129 1.00 95.94 109 ARG A N 1
ATOM 928 C CA . ARG A 1 109 ? 8.573 -3.880 -1.658 1.00 95.94 109 ARG A CA 1
ATOM 929 C C . ARG A 1 109 ? 9.265 -5.137 -1.136 1.00 95.94 109 ARG A C 1
ATOM 931 O O . ARG A 1 109 ? 10.400 -5.423 -1.518 1.00 95.94 109 ARG A O 1
ATOM 938 N N . TYR A 1 110 ? 8.582 -5.909 -0.291 1.00 95.62 110 TYR A N 1
ATOM 939 C CA . TYR A 1 110 ? 9.140 -7.142 0.263 1.00 95.62 110 TYR A CA 1
ATOM 940 C C . TYR A 1 110 ? 9.425 -8.188 -0.826 1.00 95.62 110 TYR A C 1
ATOM 942 O O . TYR A 1 110 ? 10.513 -8.762 -0.867 1.00 95.62 110 TYR A O 1
ATOM 950 N N . MET A 1 111 ? 8.488 -8.389 -1.756 1.00 95.62 111 MET A N 1
ATOM 951 C CA . MET A 1 111 ? 8.655 -9.328 -2.872 1.00 95.62 111 MET A CA 1
ATOM 952 C C . MET A 1 111 ? 9.747 -8.886 -3.851 1.00 95.62 111 MET A C 1
ATOM 954 O O . MET A 1 111 ? 10.517 -9.721 -4.332 1.00 95.62 111 MET A O 1
ATOM 958 N N . ALA A 1 112 ? 9.860 -7.581 -4.110 1.00 94.88 112 ALA A N 1
ATOM 959 C CA . ALA A 1 112 ? 10.941 -7.019 -4.910 1.00 94.88 112 ALA A CA 1
ATOM 960 C C . ALA A 1 112 ? 12.302 -7.265 -4.246 1.00 94.88 112 ALA A C 1
ATOM 962 O O . ALA A 1 112 ? 13.239 -7.669 -4.931 1.00 94.88 112 ALA A O 1
ATOM 963 N N . CYS A 1 113 ? 12.404 -7.104 -2.922 1.00 95.06 113 CYS A N 1
ATOM 964 C CA . CYS A 1 113 ? 13.630 -7.411 -2.187 1.00 95.06 113 CYS A CA 1
ATOM 965 C C . CYS A 1 113 ? 14.015 -8.891 -2.308 1.00 95.06 113 CYS A C 1
ATOM 967 O O . CYS A 1 113 ? 15.137 -9.194 -2.704 1.00 95.06 113 CYS A O 1
ATOM 969 N N . ILE A 1 114 ? 13.074 -9.814 -2.068 1.00 95.44 114 ILE A N 1
ATOM 970 C CA . ILE A 1 114 ? 13.331 -11.260 -2.194 1.00 95.44 114 ILE A CA 1
ATOM 971 C C . ILE A 1 114 ? 13.840 -11.609 -3.596 1.00 95.44 114 ILE A C 1
ATOM 973 O O . ILE A 1 114 ? 14.807 -12.353 -3.742 1.00 95.44 114 ILE A O 1
ATOM 977 N N . THR A 1 115 ? 13.198 -11.054 -4.624 1.00 94.56 115 THR A N 1
ATOM 978 C CA . THR A 1 115 ? 13.549 -11.329 -6.023 1.00 94.56 115 THR A CA 1
ATOM 979 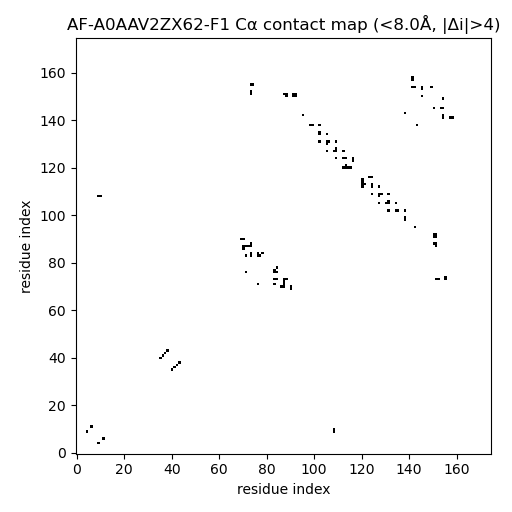C C . THR A 1 115 ? 14.940 -10.801 -6.377 1.00 94.56 115 THR A C 1
ATOM 981 O O . THR A 1 115 ? 15.660 -11.445 -7.134 1.00 94.56 115 THR A O 1
ATOM 984 N N . ARG A 1 116 ? 15.333 -9.643 -5.830 1.00 91.69 116 ARG A N 1
ATOM 985 C CA . ARG A 1 116 ? 16.645 -9.024 -6.078 1.00 91.69 116 ARG A CA 1
ATOM 986 C C . ARG A 1 116 ? 17.782 -9.737 -5.351 1.00 91.69 116 ARG A C 1
ATOM 988 O O . ARG A 1 116 ? 18.826 -9.960 -5.950 1.00 91.69 116 ARG A O 1
ATOM 995 N N . GLU A 1 117 ? 17.580 -10.079 -4.082 1.00 92.19 117 GLU A N 1
ATOM 996 C CA . GLU A 1 117 ? 18.619 -10.661 -3.221 1.00 92.19 117 GLU A CA 1
ATOM 997 C C . GLU A 1 117 ? 18.827 -12.167 -3.454 1.00 92.19 117 GLU A C 1
ATOM 999 O O . GLU A 1 117 ? 19.893 -12.712 -3.157 1.00 92.19 117 GLU A O 1
ATOM 1004 N N . GLY A 1 118 ? 17.815 -12.868 -3.977 1.00 92.75 118 GLY A N 1
ATOM 1005 C CA . GLY A 1 118 ? 17.903 -14.294 -4.284 1.00 92.75 118 GLY A CA 1
ATOM 1006 C C . GLY A 1 118 ? 18.233 -15.132 -3.044 1.00 92.75 118 GLY A C 1
ATOM 1007 O O . GLY A 1 118 ? 17.462 -15.175 -2.087 1.00 92.75 118 GLY A O 1
ATOM 1008 N N . ALA A 1 119 ? 19.387 -15.807 -3.048 1.00 93.62 119 ALA A N 1
ATOM 1009 C CA . ALA A 1 119 ? 19.798 -16.706 -1.966 1.00 93.62 119 ALA A CA 1
ATOM 1010 C C . ALA A 1 119 ? 20.009 -15.991 -0.615 1.00 93.62 119 ALA A C 1
ATOM 1012 O O . ALA A 1 119 ? 19.707 -16.559 0.433 1.00 93.62 119 ALA A O 1
ATOM 1013 N N . ASN A 1 120 ? 20.461 -14.732 -0.632 1.00 93.31 120 ASN A N 1
ATOM 1014 C CA . ASN A 1 120 ? 20.780 -13.966 0.581 1.00 93.31 120 ASN A CA 1
ATOM 1015 C C . ASN A 1 120 ? 19.592 -13.139 1.108 1.00 93.31 120 ASN A C 1
ATOM 1017 O O . ASN A 1 120 ? 19.730 -12.364 2.058 1.00 93.31 120 ASN A O 1
ATOM 1021 N N . ALA A 1 121 ? 18.396 -13.334 0.541 1.00 93.62 121 ALA A N 1
ATOM 1022 C CA . ALA A 1 121 ? 17.198 -12.570 0.881 1.00 93.62 121 ALA A CA 1
ATOM 1023 C C . ALA A 1 121 ? 16.819 -12.642 2.368 1.00 93.62 121 ALA A C 1
ATOM 1025 O O . ALA A 1 121 ? 16.254 -11.693 2.909 1.00 93.62 121 ALA A O 1
ATOM 1026 N N . GLN A 1 122 ? 17.131 -13.747 3.051 1.00 92.00 122 GLN A N 1
ATOM 1027 C CA . GLN A 1 122 ? 16.789 -13.910 4.464 1.00 92.00 122 GLN A CA 1
ATOM 1028 C C . GLN A 1 122 ? 17.502 -12.918 5.383 1.00 92.00 122 GLN A C 1
ATOM 1030 O O . GLN A 1 122 ? 16.926 -12.572 6.405 1.00 92.00 122 GLN A O 1
ATOM 1035 N N . GLN A 1 123 ? 18.716 -12.482 5.040 1.00 93.94 123 GLN A N 1
ATOM 1036 C CA . GLN A 1 123 ? 19.498 -11.545 5.85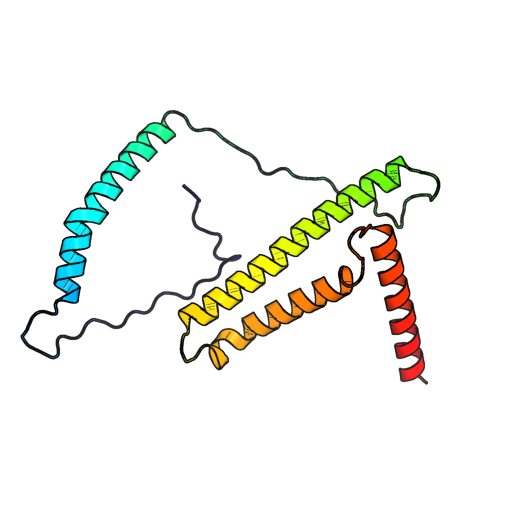2 1.00 93.94 123 GLN A CA 1
ATOM 1037 C C . GLN A 1 123 ? 19.275 -10.105 5.382 1.00 93.94 123 GLN A C 1
ATOM 1039 O O . GLN A 1 123 ? 18.966 -9.229 6.187 1.00 93.94 123 GLN A O 1
ATOM 1044 N N . ASN A 1 124 ? 19.341 -9.875 4.070 1.00 93.44 124 ASN A N 1
ATOM 1045 C CA . ASN A 1 124 ? 19.303 -8.524 3.507 1.00 93.44 124 ASN A CA 1
ATOM 1046 C C . ASN A 1 124 ? 17.895 -7.897 3.547 1.00 93.44 124 ASN A C 1
ATOM 1048 O O . ASN A 1 124 ? 17.765 -6.687 3.717 1.00 93.44 124 ASN A O 1
ATOM 1052 N N . CYS A 1 125 ? 16.825 -8.700 3.471 1.00 95.88 125 CYS A N 1
ATOM 1053 C CA . CYS A 1 125 ? 15.443 -8.195 3.462 1.00 95.88 125 CYS A CA 1
ATOM 1054 C C . CYS A 1 125 ? 14.779 -8.115 4.848 1.00 95.88 125 CYS A C 1
ATOM 1056 O O . CYS A 1 125 ? 13.562 -7.921 4.919 1.00 95.88 125 CYS A O 1
ATOM 1058 N N . LEU A 1 126 ? 15.523 -8.287 5.949 1.00 96.06 126 LEU A N 1
ATOM 1059 C CA . LEU A 1 126 ? 14.943 -8.327 7.300 1.00 96.06 126 LEU A CA 1
ATOM 1060 C C . LEU A 1 126 ? 14.204 -7.036 7.670 1.00 96.06 126 LEU A C 1
ATOM 1062 O O . LEU A 1 126 ? 13.057 -7.115 8.104 1.00 96.06 126 LEU A O 1
ATOM 1066 N N . GLY A 1 127 ? 14.796 -5.865 7.415 1.00 95.00 127 GLY A N 1
ATOM 1067 C CA . GLY A 1 127 ? 14.157 -4.582 7.737 1.00 95.00 127 GLY A CA 1
ATOM 1068 C C . GLY A 1 127 ? 12.813 -4.401 7.024 1.00 95.00 127 GLY A C 1
ATOM 1069 O O . GLY A 1 127 ? 11.788 -4.159 7.655 1.00 95.00 127 GLY A O 1
ATOM 1070 N N . ILE A 1 128 ? 12.773 -4.656 5.712 1.00 95.56 128 ILE A N 1
ATOM 1071 C CA . ILE A 1 128 ? 11.539 -4.549 4.912 1.00 95.56 128 ILE A CA 1
ATOM 1072 C C . ILE A 1 128 ? 10.487 -5.569 5.378 1.00 95.56 128 ILE A C 1
ATOM 1074 O O . ILE A 1 128 ? 9.288 -5.284 5.381 1.00 95.56 128 ILE A O 1
ATOM 1078 N N . LYS A 1 129 ? 10.915 -6.765 5.799 1.00 96.50 129 LYS A N 1
ATOM 1079 C CA . LYS A 1 129 ? 10.017 -7.781 6.362 1.00 96.50 129 LYS A CA 1
ATOM 1080 C C . LYS A 1 129 ? 9.371 -7.300 7.663 1.00 96.50 129 LYS A C 1
ATOM 1082 O O . LYS A 1 129 ? 8.179 -7.537 7.865 1.00 96.50 129 LYS A O 1
ATOM 1087 N N . GLU A 1 130 ? 10.131 -6.649 8.538 1.00 97.19 130 GLU A N 1
ATOM 1088 C CA . GLU A 1 130 ? 9.629 -6.096 9.799 1.00 97.19 130 GLU A CA 1
ATOM 1089 C C . GLU A 1 130 ? 8.642 -4.952 9.563 1.00 97.19 130 GLU A C 1
ATOM 1091 O O . GLU A 1 130 ? 7.558 -4.958 10.153 1.00 97.19 130 GLU A O 1
ATOM 1096 N N . GLU A 1 131 ? 8.954 -4.041 8.638 1.00 96.19 131 GLU A N 1
ATOM 1097 C CA . GLU A 1 131 ? 8.042 -2.973 8.219 1.00 96.19 131 GLU A CA 1
ATOM 1098 C C . GLU A 1 131 ? 6.737 -3.544 7.641 1.00 96.19 131 GLU A C 1
ATOM 1100 O O . GLU A 1 131 ? 5.637 -3.134 8.023 1.00 96.19 131 GLU A O 1
ATOM 1105 N N . TYR A 1 132 ? 6.832 -4.550 6.764 1.00 97.31 132 TYR A N 1
ATOM 1106 C CA . TYR A 1 132 ? 5.665 -5.241 6.216 1.00 97.31 132 TYR A CA 1
ATOM 1107 C C . TYR A 1 132 ? 4.840 -5.925 7.313 1.00 97.31 132 TYR A C 1
ATOM 1109 O O . TYR A 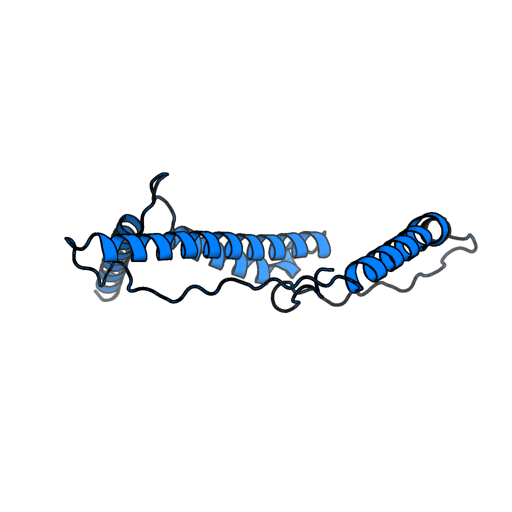1 132 ? 3.609 -5.818 7.331 1.00 97.31 132 TYR A O 1
ATOM 1117 N N . ALA A 1 133 ? 5.495 -6.587 8.269 1.00 97.81 133 ALA A N 1
ATOM 1118 C CA . ALA A 1 133 ? 4.829 -7.215 9.403 1.00 97.81 133 ALA A CA 1
ATOM 1119 C C . ALA A 1 133 ? 4.155 -6.181 10.318 1.00 97.81 133 ALA A C 1
ATOM 1121 O O . ALA A 1 133 ? 3.063 -6.431 10.831 1.00 97.81 133 ALA A O 1
ATOM 1122 N N . GLN A 1 134 ? 4.761 -5.010 10.527 1.00 97.69 134 GLN A N 1
ATOM 1123 C CA . GLN A 1 134 ? 4.154 -3.910 11.275 1.00 97.69 134 GLN A CA 1
ATOM 1124 C C . GLN A 1 134 ? 2.922 -3.356 10.552 1.00 97.69 134 GLN A C 1
ATOM 1126 O O . GLN A 1 134 ? 1.868 -3.227 11.178 1.00 97.69 134 GLN A O 1
ATOM 1131 N N . ALA A 1 135 ? 3.011 -3.119 9.241 1.00 97.44 135 ALA A N 1
ATOM 1132 C CA . ALA A 1 135 ? 1.877 -2.683 8.429 1.00 97.44 135 ALA A CA 1
ATOM 1133 C C . ALA A 1 135 ? 0.727 -3.705 8.469 1.00 97.44 135 ALA A C 1
ATOM 1135 O O . ALA A 1 135 ? -0.428 -3.337 8.691 1.00 97.44 135 ALA A O 1
ATOM 1136 N N . CYS A 1 136 ? 1.038 -5.001 8.353 1.00 97.81 136 CYS A N 1
ATOM 1137 C CA . CYS A 1 136 ? 0.049 -6.074 8.461 1.00 97.81 136 CYS A CA 1
ATOM 1138 C C . CYS A 1 136 ? -0.593 -6.136 9.849 1.00 97.81 136 CYS A C 1
ATOM 1140 O O . CYS A 1 136 ? -1.812 -6.260 9.949 1.00 97.81 136 CYS A O 1
ATOM 1142 N N . ARG A 1 137 ? 0.197 -6.013 10.926 1.00 97.50 137 ARG A N 1
ATOM 1143 C CA . ARG A 1 137 ? -0.321 -5.961 12.304 1.00 97.50 137 ARG A CA 1
ATOM 1144 C C . ARG A 1 137 ? -1.236 -4.753 12.512 1.00 97.50 137 ARG A C 1
ATOM 1146 O O . ARG A 1 137 ? -2.314 -4.907 13.084 1.00 97.50 137 ARG A O 1
ATOM 1153 N N . GLY A 1 138 ? -0.860 -3.583 11.998 1.00 96.50 138 GLY A N 1
ATOM 1154 C CA . GLY A 1 138 ? -1.676 -2.368 12.056 1.00 96.50 138 GLY A CA 1
ATOM 1155 C C . GLY A 1 138 ? -2.987 -2.489 11.272 1.00 96.50 138 GLY A C 1
ATOM 1156 O O . GLY A 1 138 ? -4.045 -2.103 11.772 1.00 96.50 138 GLY A O 1
ATOM 1157 N N . TYR A 1 139 ? -2.944 -3.067 10.069 1.00 96.94 139 TYR A N 1
ATOM 1158 C CA . TYR A 1 139 ? -4.136 -3.326 9.257 1.00 96.94 139 TYR A CA 1
ATOM 1159 C C . TYR A 1 139 ? -5.060 -4.351 9.923 1.00 96.94 139 TYR A C 1
ATOM 1161 O O . TYR A 1 139 ? -6.257 -4.105 10.058 1.00 96.94 139 TYR A O 1
ATOM 1169 N N . LYS A 1 140 ? -4.503 -5.466 10.412 1.00 96.12 140 LYS A N 1
ATOM 1170 C CA . LYS A 1 140 ? -5.251 -6.518 11.112 1.00 96.12 140 LYS A CA 1
ATOM 1171 C C . LYS A 1 140 ? -5.912 -5.974 12.384 1.00 96.12 140 LYS A C 1
ATOM 1173 O O . LYS A 1 140 ? -7.117 -6.115 12.576 1.00 96.12 140 LYS A O 1
ATOM 1178 N N . SER A 1 141 ? -5.174 -5.241 13.215 1.00 95.38 141 SER A N 1
ATOM 1179 C CA . SER A 1 141 ? -5.737 -4.626 14.426 1.00 95.38 141 SER A CA 1
ATOM 1180 C C . SER A 1 141 ? -6.962 -3.753 14.116 1.00 95.38 141 SER A C 1
ATOM 1182 O O . SER A 1 141 ? -7.984 -3.859 14.797 1.00 95.38 141 SER A O 1
ATOM 1184 N N . ARG A 1 142 ? -6.912 -2.960 13.036 1.00 94.62 142 ARG A N 1
ATOM 1185 C CA . ARG A 1 142 ? -8.020 -2.085 12.622 1.00 94.62 142 ARG A CA 1
ATOM 1186 C C . ARG A 1 142 ? -9.188 -2.836 11.979 1.00 94.62 142 ARG A C 1
ATOM 1188 O O . ARG A 1 142 ? -10.324 -2.643 12.403 1.00 94.62 142 ARG A O 1
ATOM 1195 N N . TYR A 1 143 ? -8.927 -3.699 10.998 1.00 95.94 143 TYR A N 1
ATOM 1196 C CA . TYR A 1 143 ? -9.966 -4.181 10.077 1.00 95.94 143 TYR A CA 1
ATOM 1197 C C . TYR A 1 143 ? -10.313 -5.671 10.174 1.00 95.94 143 TYR A C 1
ATOM 1199 O O . TYR A 1 143 ? -11.255 -6.119 9.523 1.00 95.94 143 TYR A O 1
ATOM 1207 N N . ASP A 1 144 ? -9.587 -6.445 10.978 1.00 94.00 144 ASP A N 1
ATOM 1208 C CA . ASP A 1 144 ? -9.865 -7.878 11.140 1.00 94.00 144 ASP A CA 1
ATOM 1209 C C . ASP A 1 144 ? -11.233 -8.128 11.798 1.00 94.00 144 ASP A C 1
ATOM 1211 O O . ASP A 1 144 ? -11.704 -7.295 12.580 1.00 94.00 144 ASP A O 1
ATOM 1215 N N . ASP A 1 145 ? -11.874 -9.250 11.476 1.00 92.44 145 ASP A N 1
ATOM 1216 C CA . ASP A 1 145 ? -13.156 -9.707 12.049 1.00 92.44 145 ASP A CA 1
ATOM 1217 C C . ASP A 1 145 ? -14.360 -8.744 11.943 1.00 92.44 145 ASP A C 1
ATOM 1219 O O . ASP A 1 145 ? -15.378 -8.912 12.613 1.00 92.44 145 ASP A O 1
ATOM 1223 N N . LEU A 1 146 ? -14.317 -7.749 11.050 1.00 92.31 146 LEU A N 1
ATOM 1224 C CA . LEU A 1 146 ? -15.471 -6.872 10.783 1.00 92.31 146 LEU A CA 1
ATOM 1225 C C . LEU A 1 146 ? -16.627 -7.586 10.045 1.00 92.31 146 LEU A C 1
ATOM 1227 O O . LEU A 1 146 ? -17.770 -7.101 10.042 1.00 92.31 146 LEU A O 1
ATOM 1231 N N . GLY A 1 147 ? -16.329 -8.740 9.437 1.00 91.56 147 GLY A N 1
ATOM 1232 C CA . GLY A 1 147 ? -17.214 -9.493 8.551 1.00 91.56 147 GLY A CA 1
ATOM 1233 C C . GLY A 1 147 ? -17.365 -8.856 7.164 1.00 91.56 147 GLY A C 1
ATOM 1234 O O . GLY A 1 147 ? -16.810 -7.796 6.882 1.00 91.56 147 GLY A O 1
ATOM 1235 N N . ALA A 1 148 ? -18.151 -9.495 6.291 1.00 89.31 148 ALA A N 1
ATOM 1236 C CA . ALA A 1 148 ? -18.388 -9.008 4.925 1.00 89.31 148 ALA A CA 1
ATOM 1237 C C . ALA A 1 148 ? -19.058 -7.619 4.893 1.00 89.31 148 ALA A C 1
ATOM 1239 O O . ALA A 1 148 ? -18.703 -6.772 4.079 1.00 89.31 148 ALA A O 1
ATOM 1240 N N . ASN A 1 149 ? -19.973 -7.361 5.833 1.00 87.94 149 ASN A N 1
ATOM 1241 C CA . ASN A 1 149 ? -20.647 -6.071 6.005 1.00 87.94 149 ASN A CA 1
ATOM 1242 C C . ASN A 1 149 ? -19.920 -5.214 7.055 1.00 87.94 149 ASN A C 1
ATOM 1244 O O . ASN A 1 149 ? -20.503 -4.815 8.068 1.00 87.94 149 ASN A O 1
ATOM 1248 N N . GLY A 1 150 ? -18.613 -5.025 6.865 1.00 90.12 150 GLY A N 1
ATOM 1249 C CA . GLY A 1 150 ? -17.800 -4.170 7.721 1.00 90.12 150 GLY A CA 1
ATOM 1250 C C . GLY A 1 150 ? -18.182 -2.701 7.544 1.00 90.12 150 GLY A C 1
ATOM 1251 O O . GLY A 1 150 ? -18.167 -2.199 6.425 1.00 90.12 150 GLY A O 1
ATOM 1252 N N . ASN A 1 151 ? -18.486 -2.019 8.652 1.00 93.19 151 ASN A N 1
ATOM 1253 C CA . ASN A 1 151 ? -18.876 -0.605 8.674 1.00 93.19 151 ASN A CA 1
ATOM 1254 C C . ASN A 1 151 ? -18.040 0.167 9.709 1.00 93.19 151 ASN A C 1
ATOM 1256 O O . ASN A 1 151 ? -17.549 -0.417 10.684 1.00 93.19 151 ASN A O 1
ATOM 1260 N N . ALA A 1 152 ? -18.000 1.497 9.580 1.00 94.69 152 ALA A N 1
ATOM 1261 C CA . ALA A 1 152 ? -17.321 2.396 10.519 1.00 94.69 152 ALA A CA 1
ATOM 1262 C C . ALA A 1 152 ? -17.765 2.183 11.981 1.00 94.69 152 ALA A C 1
ATOM 1264 O O . ALA A 1 152 ? -16.940 2.157 12.893 1.00 94.69 152 ALA A O 1
ATOM 1265 N N . ARG A 1 153 ? -19.061 1.923 12.215 1.00 93.81 153 ARG A N 1
ATOM 1266 C CA . ARG A 1 153 ? -19.609 1.653 13.558 1.00 93.81 153 ARG A CA 1
ATOM 1267 C C . ARG A 1 153 ? -19.009 0.405 14.202 1.00 93.81 153 ARG A C 1
ATOM 1269 O O . ARG A 1 153 ? -18.701 0.422 15.390 1.00 93.81 153 ARG A O 1
ATOM 1276 N N . ARG A 1 154 ? -18.831 -0.674 13.434 1.00 95.25 154 ARG A N 1
ATOM 1277 C CA . ARG A 1 154 ? -18.209 -1.910 13.938 1.00 95.25 154 ARG A CA 1
ATOM 1278 C C . ARG A 1 154 ? -16.732 -1.685 14.245 1.00 95.25 154 ARG A C 1
ATOM 1280 O O . ARG A 1 154 ? -16.267 -2.125 15.290 1.00 95.25 154 ARG A O 1
ATOM 1287 N N . CYS A 1 155 ? -16.036 -0.936 13.388 1.00 95.94 155 CYS A N 1
ATOM 1288 C CA . CYS A 1 155 ? -14.649 -0.537 13.621 1.00 95.94 155 CYS A CA 1
ATOM 1289 C C . CYS A 1 155 ? -14.506 0.257 14.930 1.00 95.94 155 CYS A C 1
ATOM 1291 O O . CYS A 1 155 ? -13.638 -0.049 15.744 1.00 95.94 155 CYS A O 1
ATOM 1293 N N . LEU A 1 156 ? -15.411 1.209 15.184 1.00 95.56 156 LEU A N 1
ATOM 1294 C CA . LEU A 1 156 ? -15.422 1.991 16.421 1.00 95.56 156 LEU A CA 1
ATOM 1295 C C . LEU A 1 156 ? -15.688 1.121 17.659 1.00 95.56 156 LEU A C 1
ATOM 1297 O O . LEU A 1 156 ? -15.028 1.288 18.682 1.00 95.56 156 LEU A O 1
ATOM 1301 N N . MET A 1 157 ? -16.627 0.173 17.585 1.00 94.88 157 MET A N 1
ATOM 1302 C CA . MET A 1 157 ? -16.895 -0.744 18.701 1.00 94.88 157 MET A CA 1
ATOM 1303 C C . MET A 1 157 ? -15.708 -1.672 18.981 1.00 94.88 157 MET A C 1
ATOM 1305 O O . MET A 1 157 ? -15.351 -1.859 20.142 1.00 94.88 157 MET A O 1
ATOM 1309 N N . LYS A 1 158 ? -15.040 -2.178 17.936 1.00 95.88 158 LYS A N 1
ATOM 1310 C CA . LYS A 1 158 ? -13.795 -2.948 18.071 1.00 95.88 158 LYS A CA 1
ATOM 1311 C C . LYS A 1 158 ? -12.696 -2.123 18.741 1.00 95.88 158 LYS A C 1
ATOM 1313 O O . LYS A 1 158 ? -12.042 -2.600 19.663 1.00 95.88 158 LYS A O 1
ATOM 1318 N N . GLN A 1 159 ? -12.525 -0.868 18.325 1.00 96.38 159 GLN A N 1
ATOM 1319 C CA . GLN A 1 159 ? -11.563 0.042 18.942 1.00 96.38 159 GLN A CA 1
ATOM 1320 C C . GLN A 1 159 ? -11.875 0.263 20.427 1.00 96.38 159 GLN A C 1
ATOM 1322 O O . GLN A 1 159 ? -10.970 0.180 21.250 1.00 96.38 159 GLN A O 1
ATOM 1327 N N . LYS A 1 160 ? -13.144 0.491 20.787 1.00 96.56 160 LYS A N 1
ATOM 1328 C CA . LYS A 1 160 ? -13.560 0.631 22.191 1.00 96.56 160 LYS A CA 1
ATOM 1329 C C . LYS A 1 160 ? -13.258 -0.627 23.009 1.00 96.56 160 LYS A C 1
ATOM 1331 O O . LYS A 1 160 ? -12.737 -0.498 24.111 1.00 96.56 160 LYS A O 1
ATOM 1336 N N . ALA A 1 161 ? -13.542 -1.816 22.473 1.00 96.62 161 ALA A N 1
ATOM 1337 C CA . ALA A 1 161 ? -13.221 -3.081 23.135 1.00 96.62 161 ALA A CA 1
ATOM 1338 C C . ALA A 1 161 ? -11.715 -3.198 23.416 1.00 96.62 161 ALA A C 1
ATOM 1340 O O . ALA A 1 161 ? -11.326 -3.403 24.564 1.00 96.62 161 ALA A O 1
ATOM 1341 N N . ARG A 1 162 ? -10.878 -2.923 22.408 1.00 96.12 162 ARG A N 1
ATOM 1342 C CA . ARG A 1 162 ? -9.416 -2.920 22.549 1.00 96.12 162 ARG A CA 1
ATOM 1343 C C . ARG A 1 162 ? -8.937 -1.934 23.619 1.00 96.12 162 ARG A C 1
ATOM 1345 O O . ARG A 1 162 ? -8.153 -2.304 24.480 1.00 96.12 162 ARG A O 1
ATOM 1352 N N . MET A 1 163 ? -9.454 -0.704 23.624 1.00 96.94 163 MET A N 1
ATOM 1353 C CA . MET A 1 163 ? -9.091 0.303 24.634 1.00 96.94 163 MET A CA 1
ATOM 1354 C C . MET A 1 163 ? -9.484 -0.128 26.057 1.00 96.94 163 MET A C 1
ATOM 1356 O O . MET A 1 163 ? -8.796 0.203 27.018 1.00 96.94 163 MET A O 1
ATOM 1360 N N . ILE A 1 164 ? -10.597 -0.851 26.225 1.00 97.75 164 ILE A N 1
ATOM 1361 C CA . ILE A 1 164 ? -11.007 -1.387 27.533 1.00 97.75 164 ILE A CA 1
ATOM 1362 C C . ILE A 1 164 ? -10.060 -2.508 27.974 1.00 97.75 164 ILE A C 1
ATOM 1364 O O . ILE A 1 164 ? -9.687 -2.556 29.144 1.00 97.75 164 ILE A O 1
ATOM 1368 N N . GLU A 1 165 ? -9.668 -3.394 27.061 1.00 96.81 165 GLU A N 1
ATOM 1369 C CA . GLU A 1 165 ? -8.705 -4.468 27.330 1.00 96.81 165 GLU A CA 1
ATOM 1370 C C . GLU A 1 165 ? -7.325 -3.916 27.695 1.00 96.81 165 GLU A C 1
ATOM 1372 O O . GLU A 1 165 ? -6.765 -4.313 28.713 1.00 96.81 165 GLU A O 1
ATOM 1377 N N . GLU A 1 166 ? -6.821 -2.941 26.937 1.00 96.69 166 GLU A N 1
ATOM 1378 C CA . GLU A 1 166 ? -5.557 -2.248 27.214 1.00 96.69 166 GLU A CA 1
ATOM 1379 C C . GLU A 1 166 ? -5.586 -1.568 28.589 1.00 96.69 166 GLU A C 1
ATOM 1381 O O . GLU A 1 166 ? -4.650 -1.711 29.372 1.00 96.69 166 GLU A O 1
ATOM 1386 N N . ARG A 1 167 ? -6.694 -0.895 28.935 1.00 97.31 167 ARG A N 1
ATOM 1387 C CA . ARG A 1 167 ? -6.873 -0.294 30.267 1.00 97.31 167 ARG A CA 1
ATOM 1388 C C . ARG A 1 167 ? -6.884 -1.332 31.386 1.00 97.31 167 ARG A C 1
ATOM 1390 O O . ARG A 1 167 ? -6.315 -1.077 32.442 1.00 97.31 167 ARG A O 1
ATOM 1397 N N . LYS A 1 168 ? -7.531 -2.483 31.181 1.00 97.19 168 LYS A N 1
ATOM 1398 C CA . LYS A 1 168 ? -7.536 -3.581 32.162 1.00 97.19 168 LYS A CA 1
ATOM 1399 C C . LYS A 1 168 ? -6.144 -4.185 32.332 1.00 97.19 168 LYS A C 1
ATOM 1401 O O . LYS A 1 168 ? -5.740 -4.438 33.460 1.00 97.19 168 LYS A O 1
ATOM 1406 N N . ALA A 1 169 ? -5.420 -4.392 31.235 1.00 96.75 169 ALA A N 1
ATOM 1407 C CA . ALA A 1 169 ? -4.058 -4.910 31.261 1.00 96.75 169 ALA A CA 1
ATOM 1408 C C . ALA A 1 169 ? -3.096 -3.942 31.965 1.00 96.75 169 ALA A C 1
ATOM 1410 O O . ALA A 1 169 ? -2.296 -4.381 32.783 1.00 96.75 169 ALA A O 1
ATOM 1411 N N . ALA A 1 170 ? -3.218 -2.636 31.707 1.00 96.31 170 ALA A N 1
ATOM 1412 C CA . ALA A 1 170 ? -2.434 -1.612 32.393 1.00 96.31 170 ALA A CA 1
ATOM 1413 C C . ALA A 1 170 ? -2.718 -1.597 33.904 1.00 96.31 170 ALA A C 1
ATOM 1415 O O . ALA A 1 170 ? -1.789 -1.690 34.696 1.00 96.31 170 ALA A O 1
ATOM 1416 N N . ALA A 1 171 ? -3.994 -1.596 34.306 1.00 96.25 171 ALA A N 1
ATOM 1417 C CA . ALA A 1 171 ? -4.371 -1.625 35.720 1.00 96.25 171 ALA A CA 1
ATOM 1418 C C . ALA A 1 171 ? -3.895 -2.898 36.447 1.00 96.25 171 ALA A C 1
ATOM 1420 O O . ALA A 1 171 ? -3.551 -2.836 37.619 1.00 96.25 171 ALA A O 1
ATOM 1421 N N . ALA A 1 172 ? -3.864 -4.046 35.761 1.00 95.75 172 ALA A N 1
ATOM 1422 C CA . ALA A 1 172 ? -3.346 -5.298 36.314 1.00 95.75 172 ALA A CA 1
ATOM 1423 C C . ALA A 1 172 ? -1.809 -5.367 36.356 1.00 95.75 172 ALA A C 1
ATOM 1425 O O . ALA A 1 172 ? -1.274 -6.173 37.103 1.00 95.75 172 ALA A O 1
ATOM 1426 N N . ALA A 1 173 ? -1.108 -4.574 35.541 1.00 94.25 173 ALA A N 1
ATOM 1427 C CA . ALA A 1 173 ? 0.351 -4.463 35.574 1.00 94.25 173 ALA A CA 1
ATOM 1428 C C . ALA A 1 173 ? 0.841 -3.451 36.624 1.00 94.25 173 ALA A C 1
ATOM 1430 O O . ALA A 1 173 ? 1.982 -3.535 37.069 1.00 94.25 173 ALA A O 1
ATOM 1431 N N . GLU A 1 174 ? -0.008 -2.483 36.984 1.00 90.81 174 GLU A N 1
ATOM 1432 C CA . GLU A 1 174 ? 0.236 -1.508 38.054 1.00 90.81 174 GLU A CA 1
ATOM 1433 C C . GLU A 1 174 ? -0.121 -2.040 39.456 1.00 90.81 174 GLU A C 1
ATOM 1435 O O . GLU A 1 174 ? 0.357 -1.484 40.446 1.00 90.81 174 GLU A O 1
ATOM 1440 N N . ALA A 1 175 ? -0.956 -3.084 39.538 1.00 73.44 175 ALA A N 1
ATOM 1441 C CA . ALA A 1 175 ? -1.360 -3.764 40.774 1.00 73.44 175 ALA A CA 1
ATOM 1442 C C . ALA A 1 175 ? -0.410 -4.912 41.142 1.00 73.44 175 ALA A C 1
ATOM 1444 O O . ALA A 1 175 ? -0.154 -5.077 42.357 1.00 73.44 175 ALA A O 1
#

pLDDT: mean 93.16, std 6.53, range [43.41, 97.81]

Secondary structure (DSSP, 8-state):
-PPSP-TTTS-------PPPP--SSSPPHHHHHHHHHIIIIIHHHHHHHHHHHHHHHHT-----PPPPPP---TTTS-SS-HHHHHHHHHHHHHHHHHHHHHHHHHHHHHHHHHHHHGGGHHHHTHHHHHHHHHHHHHHHHHHTT--TT--HHHHHHHHHHHHHHHHHHHHHHH-

Foldseek 3Di:
DPDPDDCVLAPDDDDDDDDDDPPDPDDDVVVVVVVCCCVVPVVVVVVVVVVVVVVCVVPPDDDDDDDDDDADAPVPDDPPPPPSQVVNFVVVVVVLVVLVVVLVSLVVNLVVLCVVCPPCSVPPSVVSVVVSVVSVVVSCQQFPPCPPPRTSVSSVVSVVVVVVVVVVVVVVVVD

Nearest PDB structures (foldseek):
  6zkj-assembly1_Z  TM=9.914E-01  e=1.354E-17  Ovis aries
  6zkt-assembly1_Z  TM=9.901E-01  e=1.273E-17  Ovis aries
  7v2c-assembly1_d  TM=9.811E-01  e=1.125E-17  Sus scrofa
  7r44-assembly1_p  TM=9.917E-01  e=2.088E-17  Bos taurus
  6ztq-assembly1_p  TM=9.839E-01  e=3.381E-16  Mus musculus

Radius of gyration: 26.17 Å; Cα contacts (8 Å, |Δi|>4): 71; chains: 1; bounding box: 70×35×75 Å